Protein AF-A0A7J7KSG7-F1 (afdb_monomer)

Nearest PDB structures (foldseek):
  2fh3-assembly1_A  TM=9.598E-01  e=1.263E-19  Homo sapiens
  8viz-assembly1_G  TM=9.345E-01  e=4.081E-20  Homo sapiens
  6jeg-assembly1_B  TM=4.940E-01  e=2.289E-19  Homo sapiens
  3fg7-assembly2_B  TM=9.510E-01  e=1.691E-12  Homo sapiens
  6q9z-assembly1_A  TM=5.409E-01  e=3.433E-16  Homo sapiens

Secondary structure (DSSP, 8-state):
------SSGGG-BTTSEEEEE-SS-EEEEE-TT--HHHHHHHHHHHHT---S-TT-----EEEETT---HHHHHHTTS----B--GGGG-S--SS--EEEEEE-TTSS-EEEEETT--GGGS-TTSEEEEE-SS-EEEEE-SS--HHHHHHHHHHHHHHHHT-TT---TT--EEEEETT---HHHHGGGSS--TTTTTTTS-PPPHHHHHHHHTT---SS-EE-S----S----TTTS----HHHHTS-GGGSPTT--TT-GGGGS-HHHHHHHHSS-HHHHHTS-HHHHHHHHHHTT--

InterPro domains:
  IPR003128 Villin headpiece [PF02209] (265-300)
  IPR003128 Villin headpiece [PS51089] (235-300)
  IPR003128 Villin headpiece [SM00153] (265-300)
  IPR007122 Villin/Gelsolin [PTHR11977] (4-285)
  IPR007122 Villin/Gelsolin [SM00262] (1-79)
  IPR007122 Villin/Gelsolin [SM00262] (98-192)
  IPR007123 Gelsolin-like domain [PF00626] (4-73)
  IPR007123 Gelsolin-like domain [PF00626] (108-185)
  IPR029006 ADF-H/Gelsolin-like domain superfamily [G3DSA:3.40.20.10] (2-85)
  IPR029006 ADF-H/Gelsolin-like domain superfamily [G3DSA:3.40.20.10] (87-211)
  IPR036886 Villin headpiece domain superfamily [G3DSA:1.10.950.10] (224-300)
  IPR036886 Villin headpiece domain superfamily [SSF47050] (228-300)

Structure (mmCIF, N/CA/C/O backbone):
data_AF-A0A7J7KSG7-F1
#
_entry.id   AF-A0A7J7KSG7-F1
#
loop_
_atom_site.group_PDB
_atom_site.id
_atom_site.type_symbol
_atom_site.label_atom_id
_atom_site.label_alt_id
_atom_site.label_comp_id
_atom_site.label_asym_id
_atom_site.label_entity_id
_atom_site.label_seq_id
_atom_site.pdbx_PDB_ins_code
_atom_site.Cartn_x
_atom_site.Cartn_y
_atom_site.Cartn_z
_atom_site.occupancy
_atom_site.B_iso_or_equ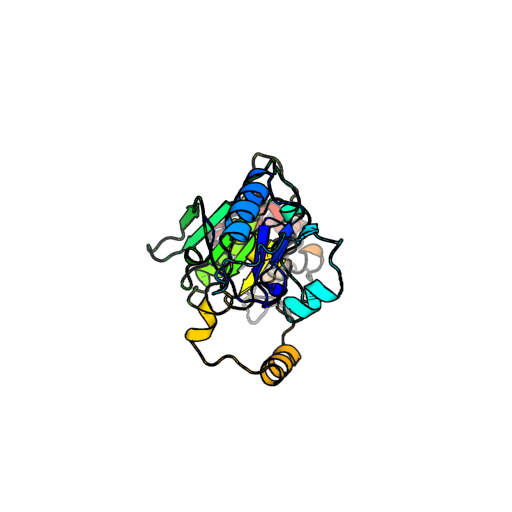iv
_atom_site.auth_seq_id
_atom_site.auth_comp_id
_atom_site.auth_asym_id
_atom_site.auth_atom_id
_atom_site.pdbx_PDB_model_num
ATOM 1 N N . MET A 1 1 ? 3.431 12.372 -16.821 1.00 55.47 1 MET A N 1
ATOM 2 C CA . MET A 1 1 ? 4.666 13.155 -16.557 1.00 55.47 1 MET A CA 1
ATOM 3 C C . MET A 1 1 ? 5.827 12.177 -16.484 1.00 55.47 1 MET A C 1
ATOM 5 O O . MET A 1 1 ? 5.593 11.058 -16.060 1.00 55.47 1 MET A O 1
ATOM 9 N N . SER A 1 2 ? 7.035 12.553 -16.906 1.00 71.56 2 SER A N 1
ATOM 10 C CA . SER A 1 2 ? 8.237 11.716 -16.757 1.00 71.56 2 SER A CA 1
ATOM 11 C C . SER A 1 2 ? 9.118 12.267 -15.639 1.00 71.56 2 SER A C 1
ATOM 13 O O . SER A 1 2 ? 9.405 13.466 -15.657 1.00 71.56 2 SER A O 1
ATOM 15 N N . SER A 1 3 ? 9.602 11.416 -14.734 1.00 82.44 3 SER A N 1
ATOM 16 C CA . SER A 1 3 ? 10.570 11.820 -13.704 1.00 82.44 3 SER A CA 1
ATOM 17 C C . SER A 1 3 ? 11.763 10.870 -13.672 1.00 82.44 3 SER A C 1
ATOM 19 O O . SER A 1 3 ? 11.661 9.699 -14.034 1.00 82.44 3 SER A O 1
ATOM 21 N N . GLN A 1 4 ? 12.919 11.394 -13.269 1.00 85.81 4 GLN A N 1
ATOM 22 C CA . GLN A 1 4 ? 14.154 10.625 -13.169 1.00 85.81 4 GLN A CA 1
ATOM 23 C C . GLN A 1 4 ? 14.203 9.860 -11.841 1.00 85.81 4 GLN A C 1
ATOM 25 O O . GLN A 1 4 ? 13.8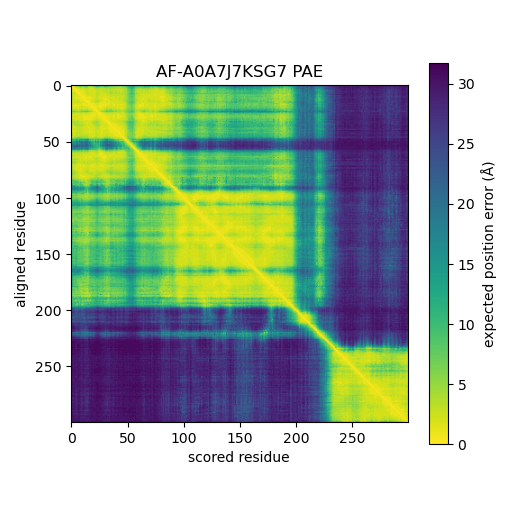84 10.417 -10.796 1.00 85.81 4 GLN A O 1
ATOM 30 N N . VAL A 1 5 ? 14.654 8.605 -11.890 1.00 87.44 5 VAL A N 1
ATOM 31 C CA . VAL A 1 5 ? 14.801 7.718 -10.725 1.00 87.44 5 VAL A CA 1
ATOM 32 C C . VAL A 1 5 ? 16.239 7.209 -10.599 1.00 87.44 5 VAL A C 1
ATOM 34 O O . VAL A 1 5 ? 16.989 7.256 -11.584 1.00 87.44 5 VAL A O 1
ATOM 37 N N . PRO A 1 6 ? 16.653 6.698 -9.422 1.00 87.94 6 PRO A N 1
ATOM 38 C CA . PRO A 1 6 ? 17.945 6.041 -9.271 1.00 87.94 6 PRO A CA 1
ATOM 39 C C . PRO A 1 6 ? 18.133 4.928 -10.309 1.00 87.94 6 PRO A C 1
ATOM 41 O O . PRO A 1 6 ? 17.250 4.090 -10.504 1.00 87.94 6 PRO A O 1
ATOM 44 N N . CYS A 1 7 ? 19.295 4.902 -10.965 1.00 89.44 7 CYS A N 1
ATOM 45 C CA . CYS A 1 7 ? 19.629 3.912 -11.991 1.00 89.44 7 CYS A CA 1
ATOM 46 C C . CYS A 1 7 ? 19.985 2.561 -11.348 1.00 89.44 7 CYS A C 1
ATOM 48 O O . CYS A 1 7 ? 21.161 2.239 -11.187 1.00 89.44 7 CYS A O 1
ATOM 50 N N . ARG A 1 8 ? 18.958 1.806 -10.945 1.00 90.56 8 ARG A N 1
ATOM 51 C CA . ARG A 1 8 ? 19.053 0.459 -10.367 1.00 90.56 8 ARG A CA 1
ATOM 52 C C . ARG A 1 8 ? 17.811 -0.360 -10.707 1.00 90.56 8 ARG A C 1
ATOM 54 O O . ARG A 1 8 ? 16.729 0.205 -10.852 1.00 90.56 8 ARG A O 1
ATOM 61 N N . ALA A 1 9 ? 17.941 -1.685 -10.780 1.00 89.44 9 ALA A N 1
ATOM 62 C CA . ALA A 1 9 ? 16.813 -2.565 -11.099 1.00 89.44 9 ALA A CA 1
ATOM 63 C C . ALA A 1 9 ? 15.658 -2.439 -10.096 1.00 89.44 9 ALA A C 1
ATOM 65 O O . ALA A 1 9 ? 14.501 -2.532 -10.484 1.00 89.44 9 ALA A O 1
ATOM 66 N N . ALA A 1 10 ? 15.954 -2.149 -8.827 1.00 87.25 10 ALA A N 1
ATOM 67 C CA . ALA A 1 10 ? 14.935 -1.997 -7.792 1.00 87.25 10 ALA A CA 1
ATOM 68 C C . ALA A 1 10 ? 14.016 -0.765 -7.960 1.00 87.25 10 ALA A C 1
ATOM 70 O O . ALA A 1 10 ? 13.048 -0.638 -7.209 1.00 87.25 10 ALA A O 1
ATOM 71 N N . SER A 1 11 ? 14.332 0.134 -8.902 1.00 88.81 11 SER A N 1
ATOM 72 C CA . SER A 1 11 ? 13.492 1.277 -9.285 1.00 88.81 11 SER A CA 1
ATOM 73 C C . SER A 1 11 ? 12.438 0.920 -10.338 1.00 88.81 11 SER A C 1
ATOM 75 O O . SER A 1 11 ? 11.576 1.747 -10.614 1.00 88.81 11 SER A O 1
ATOM 77 N N . LEU A 1 12 ? 12.522 -0.262 -10.962 1.00 91.69 12 LEU A N 1
ATOM 78 C CA . LEU A 1 12 ? 11.551 -0.695 -11.966 1.00 91.69 12 LEU A CA 1
ATOM 79 C C . LEU A 1 12 ? 10.181 -0.981 -11.327 1.00 91.69 12 LEU A C 1
ATOM 81 O O . LEU A 1 12 ? 10.073 -1.360 -10.157 1.00 91.69 12 LEU A O 1
ATOM 85 N N . ASN A 1 13 ? 9.133 -0.829 -12.127 1.00 90.56 13 ASN A N 1
ATOM 86 C CA . ASN A 1 13 ? 7.751 -1.073 -11.740 1.00 90.56 13 ASN A CA 1
ATOM 87 C C . ASN A 1 13 ? 6.989 -1.657 -12.929 1.00 90.56 13 ASN A C 1
ATOM 89 O O . ASN A 1 13 ? 6.968 -1.049 -13.994 1.00 90.56 13 ASN A O 1
ATOM 93 N N . SER A 1 14 ? 6.363 -2.819 -12.757 1.00 90.88 14 SER A N 1
ATOM 94 C CA . SER A 1 14 ? 5.603 -3.495 -13.811 1.00 90.88 14 SER A CA 1
ATOM 95 C C . SER A 1 14 ? 4.442 -2.669 -14.365 1.00 90.88 14 SER A C 1
ATOM 97 O O . SER A 1 14 ? 4.044 -2.925 -15.499 1.00 90.88 14 SER A O 1
ATOM 99 N N . ASN A 1 15 ? 3.941 -1.677 -13.625 1.00 87.12 15 ASN A N 1
ATOM 100 C CA . ASN A 1 15 ? 2.916 -0.751 -14.112 1.00 87.12 15 ASN A CA 1
ATOM 101 C C . ASN A 1 15 ? 3.448 0.295 -15.102 1.00 87.12 15 ASN A C 1
ATOM 103 O O . ASN A 1 15 ? 2.665 0.838 -15.866 1.00 87.12 15 ASN A O 1
ATOM 107 N N . ASP A 1 16 ? 4.751 0.587 -15.104 1.00 88.88 16 ASP A N 1
ATOM 108 C CA . ASP A 1 16 ? 5.298 1.779 -15.757 1.00 88.88 16 ASP A CA 1
ATOM 109 C C . ASP A 1 16 ? 6.243 1.440 -16.930 1.00 88.88 16 ASP A C 1
ATOM 111 O O . ASP A 1 16 ? 6.671 0.297 -17.148 1.00 88.88 16 ASP A O 1
ATOM 115 N N . VAL A 1 17 ? 6.616 2.473 -17.694 1.00 92.75 17 VAL A N 1
ATOM 116 C CA . VAL A 1 17 ? 7.654 2.411 -18.737 1.00 92.75 17 VAL A CA 1
ATOM 117 C C . VAL A 1 17 ? 8.880 3.206 -18.305 1.00 92.75 17 VAL A C 1
ATOM 119 O O . VAL A 1 17 ? 8.781 4.367 -17.913 1.00 92.75 17 VAL A O 1
ATOM 122 N N . PHE A 1 18 ? 10.063 2.609 -18.448 1.00 93.81 18 PHE A N 1
ATOM 123 C CA . PHE A 1 18 ? 11.333 3.221 -18.062 1.00 93.81 18 PHE A CA 1
ATOM 124 C C . PHE A 1 18 ? 12.242 3.419 -19.271 1.00 93.81 18 PHE A C 1
ATOM 126 O O . PHE A 1 18 ? 12.389 2.533 -20.113 1.00 93.81 18 PHE A O 1
ATOM 133 N N . VAL A 1 19 ? 12.912 4.572 -19.330 1.00 93.62 19 VAL A N 1
ATOM 134 C CA . VAL A 1 19 ? 13.928 4.866 -20.349 1.00 93.62 19 VAL A CA 1
ATOM 135 C C . VAL A 1 19 ? 15.303 4.903 -19.693 1.00 93.62 19 VAL A C 1
ATOM 137 O O . VAL A 1 19 ? 15.567 5.733 -18.825 1.00 93.62 19 VAL A O 1
ATOM 140 N N . LEU A 1 20 ? 16.195 4.012 -20.124 1.00 92.44 20 LEU A N 1
ATOM 141 C CA . LEU A 1 20 ? 17.573 3.938 -19.649 1.00 92.44 20 LEU A CA 1
ATOM 142 C C . LEU A 1 20 ? 18.525 4.469 -20.721 1.00 92.44 20 LEU A C 1
ATOM 144 O O . LEU A 1 20 ? 18.738 3.840 -21.762 1.00 92.44 20 LEU A O 1
ATOM 148 N N . PHE A 1 21 ? 19.151 5.607 -20.431 1.00 89.88 21 PHE A N 1
ATOM 149 C CA . PHE A 1 21 ? 20.228 6.160 -21.244 1.00 89.88 21 PHE A CA 1
ATOM 150 C C . PHE A 1 21 ? 21.575 5.619 -20.767 1.00 89.88 21 PHE A C 1
ATOM 152 O O . PHE A 1 21 ? 21.982 5.835 -19.628 1.00 89.88 21 PHE A O 1
ATOM 159 N N . THR A 1 22 ? 22.300 4.947 -21.657 1.00 85.69 22 THR A N 1
ATOM 160 C CA . THR A 1 22 ? 23.692 4.548 -21.421 1.00 85.69 22 THR A CA 1
ATOM 161 C C . THR A 1 22 ? 24.623 5.320 -22.353 1.00 85.69 22 THR A C 1
ATOM 163 O O . THR A 1 22 ? 24.182 6.029 -23.257 1.00 85.69 22 THR A O 1
ATOM 166 N N . LYS A 1 23 ? 25.939 5.150 -22.182 1.00 81.75 23 LYS A N 1
ATOM 167 C CA . LYS A 1 23 ? 26.937 5.784 -23.060 1.00 81.75 23 LYS A CA 1
ATOM 168 C C . LYS A 1 23 ? 26.799 5.372 -24.534 1.00 81.75 23 LYS A C 1
ATOM 170 O O . LYS A 1 23 ? 27.206 6.131 -25.404 1.00 81.75 23 LYS A O 1
ATOM 175 N N . SER A 1 24 ? 26.266 4.179 -24.814 1.00 78.88 24 SER A N 1
ATOM 176 C CA . SER A 1 24 ? 26.255 3.586 -26.162 1.00 78.88 24 SER A CA 1
ATOM 177 C C . SER A 1 24 ? 24.879 3.149 -26.666 1.00 78.88 24 SER A C 1
ATOM 179 O O . SER A 1 24 ? 24.679 3.080 -27.874 1.00 78.88 24 SER A O 1
ATOM 181 N N . LYS A 1 25 ? 23.928 2.862 -25.776 1.00 86.50 25 LYS A N 1
ATOM 182 C CA . LYS A 1 25 ? 22.590 2.339 -26.094 1.00 86.50 25 LYS A CA 1
ATOM 183 C C . LYS A 1 25 ? 21.506 3.095 -25.322 1.00 86.50 25 LYS A C 1
ATOM 185 O O . LYS A 1 25 ? 21.762 3.596 -24.225 1.00 86.50 25 LYS A O 1
ATOM 190 N N . VAL A 1 26 ? 20.301 3.134 -25.878 1.00 91.19 26 VAL A N 1
ATOM 191 C CA . VAL A 1 26 ? 19.091 3.588 -25.182 1.00 91.19 26 VAL A CA 1
ATOM 192 C C . VAL A 1 26 ? 18.149 2.400 -25.091 1.00 91.19 26 VAL A C 1
ATOM 194 O O . VAL A 1 26 ? 17.922 1.730 -26.097 1.00 91.19 26 VAL A O 1
ATOM 197 N N . TYR A 1 27 ? 17.638 2.121 -23.897 1.00 93.19 27 TYR A N 1
ATOM 198 C CA . TYR A 1 27 ? 16.660 1.062 -23.674 1.00 93.19 27 TYR A CA 1
ATOM 199 C C . TYR A 1 27 ? 15.329 1.668 -23.245 1.00 93.19 27 TYR A C 1
ATOM 201 O O . TYR A 1 27 ? 15.311 2.588 -22.431 1.00 93.19 27 TYR A O 1
ATOM 209 N N . ILE A 1 28 ? 14.234 1.128 -23.770 1.00 94.94 28 ILE A N 1
ATOM 210 C CA . ILE A 1 28 ? 12.875 1.384 -23.296 1.00 94.94 28 ILE A CA 1
ATOM 211 C C . ILE A 1 28 ? 12.392 0.073 -22.687 1.00 94.94 28 ILE A C 1
ATOM 213 O O . ILE A 1 28 ? 12.124 -0.878 -23.418 1.00 94.94 28 ILE A O 1
ATOM 217 N N . TRP A 1 29 ? 12.350 0.004 -21.362 1.00 95.94 29 TRP A N 1
ATOM 218 C CA . TRP A 1 29 ? 11.817 -1.144 -20.641 1.00 95.94 29 TRP A CA 1
ATOM 219 C C . TRP A 1 29 ? 10.321 -0.927 -20.407 1.00 95.94 29 TRP A C 1
ATOM 221 O O . TRP A 1 29 ? 9.928 0.082 -19.824 1.00 95.94 29 TRP A O 1
ATOM 231 N N . CYS A 1 30 ? 9.499 -1.852 -20.892 1.00 94.25 30 CYS A N 1
ATOM 232 C CA . CYS A 1 30 ? 8.046 -1.810 -20.793 1.00 94.25 30 CYS A CA 1
ATOM 233 C C . CYS A 1 30 ? 7.586 -2.850 -19.769 1.00 94.25 30 CYS A C 1
ATOM 235 O O . CYS A 1 30 ? 7.665 -4.054 -20.047 1.00 94.25 30 CYS A O 1
ATOM 237 N N . GLY A 1 31 ? 7.083 -2.385 -18.623 1.00 91.50 31 GLY A N 1
ATOM 238 C CA . GLY A 1 31 ? 6.411 -3.237 -17.649 1.00 91.50 31 GLY A CA 1
ATOM 239 C C . GLY A 1 31 ? 5.157 -3.882 -18.241 1.00 91.50 31 GLY A C 1
ATOM 240 O O . GLY A 1 31 ? 4.570 -3.363 -19.197 1.00 91.50 31 GLY A O 1
ATOM 241 N N . LYS A 1 32 ? 4.736 -5.032 -17.715 1.00 90.38 32 LYS A N 1
ATOM 242 C CA . LYS A 1 32 ? 3.553 -5.744 -18.236 1.00 90.38 32 LYS A CA 1
ATOM 243 C C . LYS A 1 32 ? 2.244 -4.963 -18.110 1.00 90.38 32 LYS A C 1
ATOM 245 O O . LYS A 1 32 ? 1.396 -5.130 -18.977 1.00 90.38 32 LYS A O 1
ATOM 250 N N . GLY A 1 33 ? 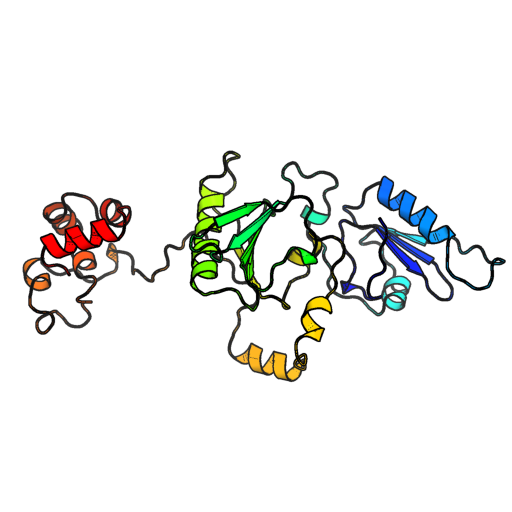2.098 -4.149 -17.067 1.00 84.62 33 GLY A N 1
ATOM 251 C CA . GLY A 1 33 ? 0.940 -3.284 -16.825 1.00 84.62 33 GLY A CA 1
ATOM 252 C C . GLY A 1 33 ? 1.023 -1.930 -17.529 1.00 84.62 33 GLY A C 1
ATOM 253 O O . GLY A 1 33 ? 0.070 -1.164 -17.464 1.00 84.62 33 GLY A O 1
ATOM 254 N N . SER A 1 34 ? 2.133 -1.639 -18.220 1.00 87.25 34 SER A N 1
ATOM 255 C CA . SER A 1 34 ? 2.296 -0.371 -18.933 1.00 87.25 34 SER A CA 1
ATOM 256 C C . SER A 1 34 ? 1.312 -0.210 -20.083 1.00 87.25 34 SER A C 1
ATOM 258 O O . SER A 1 34 ? 1.137 -1.115 -20.903 1.00 87.25 34 SER A O 1
ATOM 260 N N . THR A 1 35 ? 0.773 0.993 -20.217 1.00 85.25 35 THR A N 1
ATOM 261 C CA . THR A 1 35 ? -0.199 1.359 -21.247 1.00 85.25 35 THR A CA 1
ATOM 262 C C . THR A 1 35 ? 0.463 1.726 -22.580 1.00 85.25 35 THR A C 1
ATOM 264 O O . THR A 1 35 ? 1.652 2.053 -22.669 1.00 85.25 35 THR A O 1
ATOM 267 N N . GLY A 1 36 ? -0.318 1.704 -23.665 1.00 86.00 36 GLY A N 1
ATOM 268 C CA . GLY A 1 36 ? 0.147 2.137 -24.989 1.00 86.00 36 GLY A CA 1
ATOM 269 C C . GLY A 1 36 ? 0.636 3.591 -25.019 1.00 86.00 36 GLY A C 1
ATOM 270 O O . GLY A 1 36 ? 1.665 3.875 -25.638 1.00 86.00 36 GLY A O 1
ATOM 271 N N . ASP A 1 37 ? -0.051 4.484 -24.305 1.00 86.56 37 ASP A N 1
ATOM 272 C CA . ASP A 1 37 ? 0.284 5.909 -24.236 1.00 86.56 37 ASP A CA 1
ATOM 273 C C . ASP A 1 37 ? 1.636 6.138 -23.549 1.00 86.56 37 ASP A C 1
ATOM 275 O O . ASP A 1 37 ? 2.466 6.904 -24.042 1.00 86.56 37 ASP A O 1
ATOM 279 N N . GLU A 1 38 ? 1.920 5.421 -22.459 1.00 88.56 38 GLU A N 1
ATOM 280 C CA . GLU A 1 38 ? 3.215 5.497 -21.773 1.00 88.56 38 GLU A CA 1
ATOM 281 C C . GLU A 1 38 ? 4.361 5.013 -22.657 1.00 88.56 38 GLU A C 1
ATOM 283 O O . GLU A 1 38 ? 5.430 5.628 -22.686 1.00 88.56 38 GLU A O 1
ATOM 288 N N . ARG A 1 39 ? 4.141 3.943 -23.430 1.00 91.12 39 ARG A N 1
ATOM 289 C CA . ARG A 1 39 ? 5.148 3.421 -24.366 1.00 91.12 39 ARG A CA 1
ATOM 290 C C . ARG A 1 39 ? 5.444 4.420 -25.478 1.00 91.12 39 ARG A C 1
ATOM 292 O O . ARG A 1 39 ? 6.602 4.558 -25.876 1.00 91.12 39 ARG A O 1
ATOM 299 N N . GLU A 1 40 ? 4.432 5.123 -25.979 1.00 89.44 40 GLU A N 1
ATOM 300 C CA . GLU A 1 40 ? 4.627 6.152 -27.003 1.00 89.44 40 GLU A CA 1
ATOM 301 C C . GLU A 1 40 ? 5.346 7.380 -26.433 1.00 89.44 40 GLU A C 1
ATOM 303 O O . GLU A 1 40 ? 6.320 7.861 -27.019 1.00 89.44 40 GLU A O 1
ATOM 308 N N . MET A 1 41 ? 4.968 7.816 -25.229 1.00 89.31 41 MET A N 1
ATOM 309 C CA . MET A 1 41 ? 5.673 8.881 -24.513 1.00 89.31 41 MET A CA 1
ATOM 310 C C . MET A 1 41 ? 7.137 8.516 -24.240 1.00 89.31 41 MET A C 1
ATOM 312 O O . MET A 1 41 ? 8.026 9.351 -24.415 1.00 89.31 41 MET A O 1
ATOM 316 N N . ALA A 1 42 ? 7.427 7.264 -23.886 1.00 90.56 42 ALA A N 1
ATOM 317 C CA . ALA A 1 42 ? 8.791 6.796 -23.666 1.00 90.56 42 ALA A CA 1
ATOM 318 C C . ALA A 1 42 ? 9.646 6.825 -24.943 1.00 90.56 42 ALA A C 1
ATOM 320 O O . ALA A 1 42 ? 10.825 7.175 -24.874 1.00 90.56 42 ALA A O 1
ATOM 321 N N . LYS A 1 43 ? 9.073 6.530 -26.120 1.00 89.62 43 LYS A N 1
ATOM 322 C CA . LYS A 1 43 ? 9.781 6.697 -27.404 1.00 89.62 43 LYS A CA 1
ATOM 323 C C . LYS A 1 43 ? 10.137 8.155 -27.660 1.00 89.62 43 LYS A C 1
ATOM 325 O O . LYS A 1 43 ? 11.259 8.433 -28.081 1.00 89.62 43 LYS A O 1
ATOM 330 N N . LEU A 1 44 ? 9.216 9.079 -27.381 1.00 87.50 44 LEU A N 1
ATOM 331 C CA . LEU A 1 44 ? 9.480 10.513 -27.509 1.00 87.50 44 LEU A CA 1
ATOM 332 C C . LEU A 1 44 ? 10.605 10.948 -26.564 1.00 87.50 44 LEU A C 1
ATOM 334 O O . LEU A 1 44 ? 11.519 11.651 -26.988 1.00 87.50 44 LEU A O 1
ATOM 338 N N . VAL A 1 45 ? 10.604 10.480 -25.313 1.00 87.31 45 VAL A N 1
ATOM 339 C CA . VAL A 1 45 ? 11.693 10.749 -24.357 1.00 87.31 45 VAL A CA 1
ATOM 340 C C . VAL A 1 45 ? 13.019 10.165 -24.851 1.00 87.31 45 VAL A C 1
ATOM 342 O O . VAL A 1 45 ? 14.041 10.847 -24.814 1.00 87.31 45 VAL A O 1
ATOM 345 N N . ALA A 1 46 ? 13.015 8.937 -25.372 1.00 87.38 46 ALA A N 1
ATOM 346 C CA . ALA A 1 46 ? 14.212 8.268 -25.876 1.00 87.38 46 ALA A CA 1
ATOM 347 C C . ALA A 1 46 ? 14.860 8.995 -27.071 1.00 87.38 46 ALA A C 1
ATOM 349 O O . ALA A 1 46 ? 16.084 8.959 -27.210 1.00 87.38 46 ALA A O 1
ATOM 350 N N . GLN A 1 47 ? 14.065 9.690 -27.894 1.00 82.06 47 GLN A N 1
ATOM 351 C CA . GLN A 1 47 ? 14.566 10.536 -28.986 1.00 82.06 47 GLN A CA 1
ATOM 352 C C . GLN A 1 47 ? 15.332 11.767 -28.478 1.00 82.06 47 GLN A C 1
ATOM 354 O O . GLN A 1 47 ? 16.274 12.206 -29.130 1.00 82.06 47 GLN A O 1
ATOM 359 N N . HIS A 1 48 ? 14.991 12.291 -27.298 1.00 74.62 48 HIS A N 1
ATOM 360 C CA . HIS A 1 48 ? 15.615 13.481 -26.703 1.00 74.62 48 HIS A CA 1
ATOM 361 C C . HIS A 1 48 ? 16.832 13.137 -25.826 1.00 74.62 48 HIS A C 1
ATOM 363 O O . HIS A 1 48 ? 17.078 13.763 -24.795 1.00 74.62 48 HIS A O 1
ATOM 369 N N . SER A 1 49 ? 17.598 12.114 -26.219 1.00 67.88 49 SER A N 1
ATOM 370 C CA . SER A 1 49 ? 18.761 11.641 -25.468 1.00 67.88 49 SER A CA 1
ATOM 371 C C . SER A 1 49 ? 19.763 12.781 -25.192 1.00 67.88 49 SER A C 1
ATOM 373 O O . SER A 1 49 ? 20.232 13.402 -26.142 1.00 67.88 49 SER A O 1
ATOM 375 N N . PRO A 1 50 ? 20.216 12.990 -23.940 1.00 64.81 50 PRO A N 1
ATOM 376 C CA . PRO A 1 50 ? 21.094 14.105 -23.547 1.00 64.81 50 PRO A CA 1
ATOM 377 C C . PRO A 1 50 ? 22.558 14.005 -24.041 1.00 64.81 50 PRO A C 1
ATOM 379 O O . PRO A 1 50 ? 23.471 14.591 -23.453 1.00 64.81 50 PRO A O 1
ATOM 382 N N . SER A 1 51 ? 22.840 13.241 -25.100 1.00 58.72 51 SER A N 1
ATOM 383 C CA . SER A 1 51 ? 24.205 13.106 -25.620 1.00 58.72 51 SER A CA 1
ATOM 384 C C . SER A 1 51 ? 24.676 14.361 -26.337 1.00 58.72 51 SER A C 1
ATOM 386 O O . SER A 1 51 ? 23.992 14.878 -27.204 1.00 58.72 51 SER A O 1
ATOM 388 N N . HIS A 1 52 ? 25.915 14.754 -26.044 1.00 51.75 52 HIS A N 1
ATOM 389 C CA . HIS A 1 52 ? 26.657 15.862 -26.657 1.00 51.75 52 HIS A CA 1
ATOM 390 C C . HIS A 1 52 ? 27.031 15.658 -28.144 1.00 51.75 52 HIS A C 1
ATOM 392 O O . HIS A 1 52 ? 27.824 16.427 -28.680 1.00 51.75 52 HIS A O 1
ATOM 398 N N . ASP A 1 53 ? 26.512 14.620 -28.800 1.00 56.06 53 ASP A N 1
ATOM 399 C CA . ASP A 1 53 ? 26.832 14.279 -30.186 1.00 56.06 53 ASP A CA 1
ATOM 400 C C . ASP A 1 53 ? 25.529 13.984 -30.940 1.00 56.06 53 ASP A C 1
ATOM 402 O O . ASP A 1 53 ? 25.049 12.850 -30.972 1.00 56.06 53 ASP A O 1
ATOM 406 N N . ASP A 1 54 ? 24.940 15.042 -31.504 1.00 54.84 54 ASP A N 1
ATOM 407 C CA . ASP A 1 54 ? 23.705 15.024 -32.309 1.00 54.84 54 ASP A CA 1
ATOM 408 C C . ASP A 1 54 ? 23.819 14.155 -33.579 1.00 54.84 54 ASP A C 1
ATOM 410 O O . ASP A 1 54 ? 22.833 13.944 -34.285 1.00 54.84 54 ASP A O 1
ATOM 414 N N . SER A 1 55 ? 25.014 13.644 -33.905 1.00 54.34 55 SER A N 1
ATOM 415 C CA . SER A 1 55 ? 25.260 12.907 -35.148 1.00 54.34 55 SER A CA 1
ATOM 416 C C . SER A 1 55 ? 24.907 11.415 -35.086 1.00 54.34 55 SER A C 1
ATOM 418 O O . SER A 1 55 ? 24.742 10.787 -36.135 1.00 54.34 55 SER A O 1
ATOM 420 N N . VAL A 1 56 ? 24.739 10.838 -33.888 1.00 55.75 56 VAL A N 1
ATOM 421 C CA . VAL A 1 56 ? 24.409 9.413 -33.713 1.00 55.75 56 VAL A CA 1
ATOM 422 C C . VAL A 1 56 ? 23.016 9.270 -33.110 1.00 55.75 56 VAL A C 1
ATOM 424 O O . VAL A 1 56 ? 22.848 9.182 -31.893 1.00 55.75 56 VAL A O 1
ATOM 427 N N . LEU A 1 57 ? 22.006 9.191 -33.980 1.00 56.25 57 LEU A N 1
ATOM 428 C CA . LEU A 1 57 ? 20.676 8.713 -33.606 1.00 56.25 57 LEU A CA 1
ATOM 429 C C . LEU A 1 57 ? 20.812 7.289 -33.049 1.00 56.25 57 LEU A C 1
ATOM 431 O O . LEU A 1 57 ? 21.039 6.333 -33.792 1.00 56.25 57 LEU A O 1
ATOM 435 N N . ARG A 1 58 ? 20.719 7.141 -31.725 1.00 67.44 58 ARG A N 1
ATOM 436 C CA . ARG A 1 58 ? 20.641 5.824 -31.090 1.00 67.44 58 ARG A CA 1
ATOM 437 C C . ARG A 1 58 ? 19.215 5.319 -31.226 1.00 67.44 58 ARG A C 1
ATOM 439 O O . ARG A 1 58 ? 18.314 5.885 -30.617 1.00 67.44 58 ARG A O 1
ATOM 446 N N . ASP A 1 59 ? 19.035 4.258 -32.005 1.00 78.81 59 ASP A N 1
ATOM 447 C CA . ASP A 1 59 ? 17.752 3.566 -32.104 1.00 78.81 59 ASP A CA 1
ATOM 448 C C . ASP A 1 59 ? 17.380 2.968 -30.731 1.00 78.81 59 ASP A C 1
ATOM 450 O O . ASP A 1 59 ? 18.150 2.151 -30.199 1.00 78.81 59 ASP A O 1
ATOM 454 N N . PRO A 1 60 ? 16.272 3.402 -30.099 1.00 86.94 60 PRO A N 1
ATOM 455 C CA . PRO A 1 60 ? 15.880 2.910 -28.787 1.00 86.94 60 PRO A CA 1
ATOM 456 C C . PRO A 1 60 ? 15.493 1.433 -28.849 1.00 86.94 60 PRO A C 1
ATOM 458 O O . PRO A 1 60 ? 14.592 1.032 -29.583 1.00 86.94 60 PRO A O 1
ATOM 461 N N . GLN A 1 61 ? 16.139 0.608 -28.029 1.00 90.88 61 GLN A N 1
ATOM 462 C CA . GLN A 1 61 ? 15.815 -0.810 -27.938 1.00 90.88 61 GLN A CA 1
ATOM 463 C C . GLN A 1 61 ? 14.643 -1.018 -26.987 1.00 90.88 61 GLN A C 1
ATOM 465 O O . GLN A 1 61 ? 14.777 -0.828 -25.778 1.00 90.88 61 GLN A O 1
ATOM 470 N N . MET A 1 62 ? 13.506 -1.439 -27.534 1.00 92.75 62 MET A N 1
ATOM 471 C CA . MET A 1 62 ? 12.350 -1.831 -26.737 1.00 92.75 62 MET A CA 1
ATOM 472 C C . MET A 1 62 ? 12.575 -3.207 -26.105 1.00 92.75 62 MET A C 1
ATOM 474 O O . MET A 1 62 ? 12.957 -4.163 -26.783 1.00 92.75 62 MET A O 1
ATOM 478 N N . ILE A 1 63 ? 12.338 -3.296 -24.801 1.00 94.75 63 ILE A N 1
ATOM 479 C CA . ILE A 1 63 ? 12.475 -4.501 -23.992 1.00 94.75 63 ILE A CA 1
ATOM 480 C C . ILE A 1 63 ? 11.177 -4.672 -23.215 1.00 94.75 63 ILE A C 1
ATOM 482 O O . ILE A 1 63 ? 10.777 -3.781 -22.477 1.00 94.75 63 ILE A O 1
ATOM 486 N N . PHE A 1 64 ? 10.528 -5.819 -23.370 1.00 93.44 64 PHE A N 1
ATOM 487 C CA . PHE A 1 64 ? 9.351 -6.163 -22.580 1.00 93.44 64 PHE A CA 1
ATOM 488 C C . PHE A 1 64 ? 9.770 -6.900 -21.314 1.00 93.44 64 PHE A C 1
ATOM 490 O O . PHE A 1 64 ? 10.697 -7.715 -21.354 1.00 93.44 64 PHE A O 1
ATOM 497 N N . GLU A 1 65 ? 9.077 -6.633 -20.211 1.00 93.81 65 GLU A N 1
ATOM 498 C CA . GLU A 1 65 ? 9.296 -7.322 -18.945 1.00 93.81 65 GLU A CA 1
ATOM 499 C C . GLU A 1 65 ? 9.257 -8.855 -19.116 1.00 93.81 65 GLU A C 1
ATOM 501 O O . GLU A 1 65 ? 8.319 -9.427 -19.683 1.00 93.81 65 GLU A O 1
ATOM 506 N N . GLY A 1 66 ? 10.292 -9.532 -18.616 1.00 91.38 66 GLY A N 1
ATOM 507 C CA . GLY A 1 66 ? 10.515 -10.972 -18.771 1.00 91.38 66 GLY A CA 1
ATOM 508 C C . GLY A 1 66 ? 11.291 -11.371 -20.035 1.00 91.38 66 GLY A C 1
ATOM 509 O O . GLY A 1 66 ? 11.600 -12.551 -20.207 1.00 91.38 66 GLY A O 1
ATOM 510 N N . GLN A 1 67 ? 11.611 -10.423 -20.922 1.00 93.69 67 GLN A N 1
ATOM 511 C CA . GLN A 1 67 ? 12.442 -10.624 -22.121 1.00 93.69 67 GLN A CA 1
ATOM 512 C C . GLN A 1 67 ? 13.778 -9.862 -22.049 1.00 93.69 67 GLN A C 1
ATOM 514 O O . GLN A 1 67 ? 14.440 -9.633 -23.068 1.00 93.69 67 GLN A O 1
ATOM 519 N N . GLU A 1 68 ? 14.194 -9.451 -20.854 1.00 94.56 68 GLU A N 1
ATOM 520 C CA . GLU A 1 68 ? 15.429 -8.710 -20.636 1.00 94.56 68 GLU A CA 1
ATOM 521 C C . GLU A 1 68 ? 16.665 -9.580 -20.890 1.00 94.56 68 GLU A C 1
ATOM 523 O O . GLU A 1 68 ? 16.785 -10.717 -20.429 1.00 94.56 68 GLU A O 1
ATOM 528 N N . LYS A 1 69 ? 17.643 -9.012 -21.596 1.00 92.19 69 LYS A N 1
ATOM 529 C CA . LYS A 1 69 ? 18.941 -9.654 -21.843 1.00 92.19 69 LYS A CA 1
ATOM 530 C C . LYS A 1 69 ? 19.950 -9.275 -20.758 1.00 92.19 69 LYS A C 1
ATOM 532 O O . LYS A 1 69 ? 19.836 -8.223 -20.134 1.00 92.19 69 LYS A O 1
ATOM 537 N N . ALA A 1 70 ? 21.000 -10.083 -20.602 1.00 92.12 70 ALA A N 1
ATOM 538 C CA . ALA A 1 70 ? 22.082 -9.839 -19.638 1.00 92.12 70 ALA A CA 1
ATOM 539 C C . ALA A 1 70 ? 22.727 -8.443 -19.775 1.00 92.12 70 ALA A C 1
ATOM 541 O O . ALA A 1 70 ? 23.081 -7.820 -18.775 1.00 92.12 70 ALA A O 1
ATOM 542 N N . ASP A 1 71 ? 22.828 -7.928 -21.004 1.00 92.94 71 ASP A N 1
ATOM 543 C CA . ASP A 1 71 ? 23.320 -6.577 -21.293 1.00 92.94 71 ASP A CA 1
ATOM 544 C C . ASP A 1 71 ? 22.497 -5.480 -20.601 1.00 92.94 71 ASP A C 1
ATOM 546 O O . ASP A 1 71 ? 23.071 -4.503 -20.124 1.00 92.94 71 ASP A O 1
ATOM 550 N N . PHE A 1 72 ? 21.168 -5.627 -20.543 1.00 94.06 72 PHE A N 1
ATOM 551 C CA . PHE A 1 72 ? 20.283 -4.658 -19.890 1.00 94.06 72 PHE A CA 1
ATOM 552 C C . PHE A 1 72 ? 20.494 -4.671 -18.377 1.00 94.06 72 PHE A C 1
ATOM 554 O O . PHE A 1 72 ? 20.752 -3.624 -17.787 1.00 94.06 72 PHE A O 1
ATOM 561 N N . TRP A 1 73 ? 20.482 -5.860 -17.765 1.00 94.38 73 TRP A N 1
ATOM 562 C CA . TRP A 1 73 ? 20.723 -5.997 -16.327 1.00 94.38 73 TRP A CA 1
ATOM 563 C C . TRP A 1 73 ? 22.098 -5.470 -15.931 1.00 94.38 73 TRP A C 1
ATOM 565 O O . TRP A 1 73 ? 22.236 -4.794 -14.921 1.00 94.38 73 TRP A O 1
ATOM 575 N N . THR A 1 74 ? 23.114 -5.699 -16.760 1.00 93.19 74 THR A N 1
ATOM 576 C CA . THR A 1 74 ? 24.450 -5.141 -16.530 1.00 93.19 74 THR A CA 1
ATOM 577 C C . THR A 1 74 ? 24.441 -3.613 -16.636 1.00 93.19 74 THR A C 1
ATOM 579 O O . THR A 1 74 ? 25.059 -2.935 -15.818 1.00 93.19 74 THR A O 1
ATOM 582 N N . ALA A 1 75 ? 23.725 -3.057 -17.617 1.00 91.56 75 ALA A N 1
ATOM 583 C CA . ALA A 1 75 ? 23.635 -1.616 -17.838 1.00 91.56 75 ALA A CA 1
ATOM 584 C C . ALA A 1 75 ? 22.909 -0.865 -16.711 1.00 91.56 75 ALA A C 1
ATOM 586 O O . ALA A 1 75 ? 23.295 0.262 -16.406 1.00 91.56 75 ALA A O 1
ATOM 587 N N . ILE A 1 76 ? 21.891 -1.473 -16.095 1.00 92.00 76 ILE A N 1
ATOM 588 C CA . ILE A 1 76 ? 21.123 -0.871 -14.993 1.00 92.00 76 ILE A CA 1
ATOM 589 C C . ILE A 1 76 ? 21.761 -1.108 -13.611 1.00 92.00 76 ILE A C 1
ATOM 591 O O . ILE A 1 76 ? 21.246 -0.622 -12.614 1.00 92.00 76 ILE A O 1
ATOM 595 N N . GLY A 1 77 ? 22.891 -1.821 -13.531 1.00 90.75 77 GLY A N 1
ATOM 596 C CA . GLY A 1 77 ? 23.627 -2.033 -12.275 1.00 90.75 77 GLY A CA 1
ATOM 597 C C . GLY A 1 77 ? 23.373 -3.374 -11.576 1.00 90.75 77 GLY A C 1
ATOM 598 O O . GLY A 1 77 ? 23.760 -3.541 -10.424 1.00 90.75 77 GLY A O 1
ATOM 599 N N . GLY A 1 78 ? 22.776 -4.341 -12.269 1.00 91.69 78 GLY A N 1
ATOM 600 C CA . GLY A 1 78 ? 22.504 -5.693 -11.785 1.00 91.69 78 GLY A CA 1
ATOM 601 C C . GLY A 1 78 ? 21.013 -6.017 -11.755 1.00 91.69 78 GLY A C 1
ATOM 602 O O . GLY A 1 78 ? 20.169 -5.160 -12.001 1.00 91.69 78 GLY A O 1
ATOM 603 N N . GLN A 1 79 ? 20.692 -7.278 -11.465 1.00 90.12 79 GLN A N 1
ATOM 604 C CA . GLN A 1 79 ? 19.315 -7.718 -11.253 1.00 90.12 79 GLN A CA 1
ATOM 605 C C . GLN A 1 79 ? 18.965 -7.605 -9.766 1.00 90.12 79 GLN A C 1
ATOM 607 O O . GLN A 1 79 ? 19.715 -8.066 -8.908 1.00 90.12 79 GLN A O 1
ATOM 612 N N . GLU A 1 80 ? 17.811 -7.018 -9.470 1.00 88.12 80 GLU A N 1
ATOM 613 C CA . GLU A 1 80 ? 17.273 -6.870 -8.118 1.00 88.12 80 GLU A CA 1
ATOM 614 C C . GLU A 1 80 ? 15.765 -7.139 -8.129 1.00 88.12 80 GLU A C 1
ATOM 616 O O . GLU A 1 80 ? 15.141 -7.168 -9.190 1.00 88.12 80 GLU A O 1
ATOM 621 N N . ALA A 1 81 ? 15.172 -7.315 -6.947 1.00 85.44 81 ALA A N 1
ATOM 622 C CA . ALA A 1 81 ? 13.721 -7.350 -6.813 1.00 85.44 81 ALA A CA 1
ATOM 623 C C . ALA A 1 81 ? 13.124 -5.950 -7.032 1.00 85.44 81 ALA A C 1
ATOM 625 O O . ALA A 1 81 ? 13.620 -4.957 -6.491 1.00 85.44 81 ALA A O 1
ATOM 626 N N . TYR A 1 82 ? 12.035 -5.899 -7.791 1.00 87.56 82 TYR A N 1
ATOM 627 C CA . TYR A 1 82 ? 11.316 -4.682 -8.152 1.00 87.56 82 TYR A CA 1
ATOM 628 C C . TYR A 1 82 ? 9.802 -4.917 -8.099 1.00 87.56 82 TYR A C 1
ATOM 630 O O . TYR A 1 82 ? 9.349 -6.058 -7.944 1.00 87.56 82 TYR A O 1
ATOM 638 N N . ALA A 1 83 ? 9.018 -3.841 -8.161 1.00 87.56 83 ALA A N 1
ATOM 639 C CA . ALA A 1 83 ? 7.574 -3.904 -7.978 1.00 87.56 83 ALA A CA 1
ATOM 640 C C . ALA A 1 83 ? 6.910 -4.617 -9.166 1.00 87.56 83 ALA A C 1
ATOM 642 O O . ALA A 1 83 ? 6.785 -4.037 -10.237 1.00 87.56 83 ALA A O 1
ATOM 643 N N . SER A 1 84 ? 6.542 -5.889 -8.991 1.00 85.69 84 SER A N 1
ATOM 644 C CA . SER A 1 84 ? 6.118 -6.767 -10.096 1.00 85.69 84 SER A CA 1
ATOM 645 C C . SER A 1 84 ? 4.943 -7.685 -9.767 1.00 85.69 84 SER A C 1
ATOM 647 O O . SER A 1 84 ? 4.757 -8.731 -10.389 1.00 85.69 84 SER A O 1
ATOM 649 N N . GLU A 1 85 ? 4.122 -7.308 -8.790 1.00 80.62 85 GLU A N 1
ATOM 650 C CA . GLU A 1 85 ? 2.915 -8.060 -8.438 1.00 80.62 85 GLU A CA 1
ATOM 651 C C . GLU A 1 85 ? 1.948 -8.189 -9.615 1.00 80.62 85 GLU A C 1
ATOM 653 O O . GLU A 1 85 ? 1.830 -7.281 -10.432 1.00 80.62 85 GLU A O 1
ATOM 658 N N . LYS A 1 86 ? 1.194 -9.295 -9.674 1.00 79.31 86 LYS A N 1
ATOM 659 C CA . LYS A 1 86 ? 0.251 -9.572 -10.777 1.00 79.31 86 LYS A CA 1
ATOM 660 C C . LYS A 1 86 ? -0.740 -8.440 -11.017 1.00 79.31 86 LYS A C 1
ATOM 662 O O . LYS A 1 86 ? -1.118 -8.194 -12.155 1.00 79.31 86 LYS A O 1
ATOM 667 N N . ARG A 1 87 ? -1.168 -7.763 -9.954 1.00 76.75 87 ARG A N 1
ATOM 668 C CA . ARG A 1 87 ? -2.123 -6.663 -10.053 1.00 76.75 87 ARG A CA 1
ATOM 669 C C . ARG A 1 87 ? -1.519 -5.409 -10.684 1.00 76.75 87 ARG A C 1
ATOM 671 O O . ARG A 1 87 ? -2.222 -4.726 -11.412 1.00 76.75 87 ARG A O 1
ATOM 678 N N . LEU A 1 88 ? -0.211 -5.190 -10.510 1.00 74.94 88 LEU A N 1
ATOM 679 C CA . LEU A 1 88 ? 0.572 -4.182 -11.241 1.00 74.94 88 LEU A CA 1
ATOM 680 C C . LEU A 1 88 ? 0.834 -4.584 -12.711 1.00 74.94 88 LEU A C 1
ATOM 682 O O . LEU A 1 88 ? 1.640 -3.973 -13.403 1.00 74.94 88 LEU A O 1
ATOM 686 N N . GLN A 1 89 ? 0.267 -5.696 -13.181 1.00 77.25 89 GLN A N 1
ATOM 687 C CA . GLN A 1 89 ? 0.401 -6.152 -14.567 1.00 77.25 89 GLN A CA 1
ATOM 688 C C . GLN A 1 89 ? -0.932 -6.059 -15.321 1.00 77.25 89 GLN A C 1
ATOM 690 O O . GLN A 1 89 ? -0.989 -6.429 -16.491 1.00 77.25 89 GLN A O 1
ATOM 695 N N . LEU A 1 90 ? -2.007 -5.614 -14.658 1.00 73.25 90 LEU A N 1
ATOM 696 C CA . LEU A 1 90 ? -3.336 -5.473 -15.247 1.00 73.25 90 LEU A CA 1
ATOM 697 C C . LEU A 1 90 ? -3.507 -4.039 -15.765 1.00 73.25 90 LEU A C 1
ATOM 699 O O . LEU A 1 90 ? -3.499 -3.108 -14.968 1.00 73.25 90 LEU A O 1
ATOM 703 N N . GLU A 1 91 ? -3.692 -3.877 -17.080 1.00 58.62 91 GLU A N 1
ATOM 704 C CA . GLU A 1 91 ? -3.928 -2.563 -17.713 1.00 58.62 91 GLU A CA 1
ATOM 705 C C . GLU A 1 91 ? -5.221 -1.890 -17.204 1.00 58.62 91 GLU A C 1
ATOM 707 O O . GLU A 1 91 ? -5.289 -0.666 -17.131 1.00 58.62 91 GLU A O 1
ATOM 712 N N . GLU A 1 92 ? -6.231 -2.672 -16.807 1.00 60.53 92 GLU A N 1
ATOM 713 C CA . GLU A 1 92 ? -7.478 -2.178 -16.215 1.00 60.53 92 GLU A CA 1
ATOM 714 C C . GLU A 1 92 ? -7.864 -3.041 -15.006 1.00 60.53 92 GLU A C 1
ATOM 716 O O . GLU A 1 92 ? -8.102 -4.246 -15.125 1.00 60.53 92 GLU A O 1
ATOM 721 N N . SER A 1 93 ? -7.936 -2.427 -13.822 1.00 64.62 93 SER A N 1
ATOM 722 C CA . SER A 1 93 ? -8.500 -3.059 -12.629 1.00 64.62 93 SER A CA 1
ATOM 723 C C . SER A 1 93 ? -9.932 -2.578 -12.415 1.00 64.62 93 SER A C 1
ATOM 725 O O . SER A 1 93 ? -10.154 -1.375 -12.292 1.00 64.62 93 SER A O 1
ATOM 727 N N . GLU A 1 94 ? -10.885 -3.500 -12.260 1.00 70.81 94 GLU A N 1
ATOM 728 C CA . GLU A 1 94 ? -12.265 -3.166 -11.851 1.00 70.81 94 GLU A CA 1
ATOM 729 C C . GLU A 1 94 ? -12.318 -2.444 -10.492 1.00 70.81 94 GLU A C 1
ATOM 731 O O . GLU A 1 94 ? -13.259 -1.708 -10.208 1.00 70.81 94 GLU A O 1
ATOM 736 N N . HIS A 1 95 ? -11.278 -2.627 -9.672 1.00 81.81 95 HIS A N 1
ATOM 737 C CA . HIS A 1 95 ? -11.165 -2.086 -8.325 1.00 81.81 95 HIS A CA 1
ATOM 738 C C . HIS A 1 95 ? -9.891 -1.230 -8.225 1.00 81.81 95 HIS A C 1
ATOM 740 O O . HIS A 1 95 ? -8.796 -1.788 -8.089 1.00 81.81 95 HIS A O 1
ATOM 746 N N . PRO A 1 96 ? -9.999 0.109 -8.337 1.00 84.50 96 PRO A N 1
ATOM 747 C CA . PRO A 1 96 ? -8.842 0.992 -8.261 1.00 84.50 96 PRO A CA 1
ATOM 748 C C . PRO A 1 96 ? -8.232 0.982 -6.857 1.00 84.50 96 PRO A C 1
ATOM 750 O O . PRO A 1 96 ? -8.927 0.792 -5.860 1.00 84.50 96 PRO A O 1
ATOM 753 N N . THR A 1 97 ? -6.925 1.230 -6.772 1.00 90.44 97 THR A N 1
ATOM 754 C CA . THR A 1 97 ? -6.238 1.379 -5.483 1.00 90.44 97 THR A CA 1
ATOM 755 C C . THR A 1 97 ? -6.675 2.644 -4.763 1.00 90.44 97 THR A C 1
ATOM 757 O O . THR A 1 97 ? -6.749 3.707 -5.383 1.00 90.44 97 THR A O 1
ATOM 760 N N . ARG A 1 98 ? -6.889 2.551 -3.450 1.00 92.81 98 ARG A N 1
ATOM 761 C CA . ARG A 1 98 ? -7.347 3.672 -2.616 1.00 92.81 98 ARG A CA 1
ATOM 762 C C . ARG A 1 98 ? -6.433 3.839 -1.414 1.00 92.81 98 ARG A C 1
ATOM 764 O O . ARG A 1 98 ? -6.075 2.850 -0.780 1.00 92.81 98 ARG A O 1
ATOM 771 N N . LEU A 1 99 ? -6.059 5.075 -1.105 1.00 95.50 99 LEU A N 1
ATOM 772 C CA . LEU A 1 99 ? -5.253 5.407 0.066 1.00 95.50 99 LEU A CA 1
ATOM 773 C C . LEU A 1 99 ? -6.115 6.162 1.074 1.00 95.50 99 LEU A C 1
ATOM 775 O O . LEU A 1 99 ? -6.854 7.066 0.696 1.00 95.50 99 LEU A O 1
ATOM 779 N N . PHE A 1 100 ? -5.984 5.826 2.351 1.00 96.56 100 PHE A N 1
ATOM 780 C CA . PHE A 1 100 ? -6.646 6.517 3.449 1.00 96.56 100 PHE A CA 1
ATOM 781 C C . PHE A 1 100 ? -5.637 6.909 4.525 1.00 96.56 100 PHE A C 1
ATOM 783 O O . PHE A 1 100 ? -4.728 6.141 4.837 1.00 96.56 100 PHE A O 1
ATOM 790 N N . GLN A 1 101 ? -5.828 8.074 5.131 1.00 95.12 101 GLN A N 1
ATOM 791 C CA . GLN A 1 101 ? -5.105 8.519 6.318 1.00 95.12 101 GLN A CA 1
ATOM 792 C C . GLN A 1 101 ? -5.931 8.215 7.565 1.00 95.12 101 GLN A C 1
ATOM 794 O O . GLN A 1 101 ? -7.106 8.563 7.627 1.00 95.12 101 GLN A O 1
ATOM 799 N N . CYS A 1 102 ? -5.311 7.593 8.562 1.00 92.38 102 CYS A N 1
ATOM 800 C CA . CYS A 1 102 ? -5.871 7.339 9.884 1.00 92.38 102 CYS A CA 1
ATOM 801 C C . CYS A 1 102 ? -5.137 8.208 10.911 1.00 92.38 102 CYS A C 1
ATOM 803 O O . CYS A 1 102 ? -3.992 7.909 11.257 1.00 92.38 102 CYS A O 1
ATOM 805 N N . SER A 1 103 ? -5.798 9.253 11.414 1.00 87.69 103 SER A N 1
ATOM 806 C CA . SER A 1 103 ? -5.194 10.223 12.337 1.00 87.69 103 SER A CA 1
ATOM 807 C C . SER A 1 103 ? -6.109 10.530 13.517 1.00 87.69 103 SER A C 1
ATOM 809 O O . SER A 1 103 ? -7.334 10.522 13.383 1.00 87.69 103 SER A O 1
ATOM 811 N N . ASN A 1 104 ? -5.530 10.840 14.680 1.00 87.38 104 ASN A N 1
ATOM 812 C CA . ASN A 1 104 ? -6.263 11.399 15.818 1.00 87.38 104 ASN A CA 1
ATOM 813 C C . ASN A 1 104 ? -5.843 12.828 16.201 1.00 87.38 104 ASN A C 1
ATOM 815 O O . ASN A 1 104 ? -6.262 13.323 17.251 1.00 87.38 104 ASN A O 1
ATOM 819 N N . ALA A 1 105 ? -5.079 13.520 15.348 1.00 75.88 105 ALA A N 1
ATOM 820 C CA . ALA A 1 105 ? -4.549 14.859 15.624 1.00 75.88 105 ALA A CA 1
ATOM 821 C C . ALA A 1 105 ? -5.634 15.917 15.926 1.00 75.88 105 ALA A C 1
ATOM 823 O O . ALA A 1 105 ? -5.389 16.882 16.651 1.00 75.88 105 ALA A O 1
ATOM 824 N N . SER A 1 106 ? -6.857 15.723 15.423 1.00 74.19 106 SER A N 1
ATOM 825 C CA . SER A 1 106 ? -8.018 16.587 15.698 1.00 74.19 106 SER A CA 1
ATOM 826 C C . SER A 1 106 ? -8.642 16.384 17.092 1.00 74.19 106 SER A C 1
ATOM 828 O O . SER A 1 106 ? -9.589 17.082 17.459 1.00 74.19 106 SER A O 1
ATOM 830 N N . GLY A 1 107 ? -8.138 15.421 17.872 1.00 75.81 107 GLY A N 1
ATOM 831 C CA . GLY A 1 107 ? -8.696 14.973 19.150 1.00 75.81 107 GLY A CA 1
ATOM 832 C C . GLY A 1 107 ? -9.671 13.798 19.022 1.00 75.81 107 GLY A C 1
ATOM 833 O O . GLY A 1 107 ? -9.923 13.113 20.012 1.00 75.81 107 GLY A O 1
ATOM 834 N N . ASN A 1 108 ? -10.171 13.522 17.814 1.00 83.44 108 ASN A N 1
ATOM 835 C CA . ASN A 1 108 ? -10.948 12.329 17.484 1.00 83.44 108 ASN A CA 1
ATOM 836 C C . ASN A 1 108 ? -10.226 11.534 16.398 1.00 83.44 108 ASN A C 1
ATOM 838 O O . ASN A 1 108 ? -9.565 12.116 15.544 1.00 83.44 108 ASN A O 1
ATOM 842 N N . PHE A 1 109 ? -10.382 10.211 16.417 1.00 86.69 109 PHE A N 1
ATOM 843 C CA . PHE A 1 109 ? -9.856 9.353 15.361 1.00 86.69 109 PHE A CA 1
ATOM 844 C C . PHE A 1 109 ? -10.719 9.491 14.100 1.00 86.69 109 PHE A C 1
ATOM 846 O O . PHE A 1 109 ? -11.925 9.244 14.153 1.00 86.69 109 PHE A O 1
ATOM 853 N N . VAL A 1 110 ? -10.102 9.903 12.994 1.00 87.94 110 VAL A N 1
ATOM 854 C CA . VAL A 1 110 ? -10.746 10.141 11.698 1.00 87.94 110 VAL A CA 1
ATOM 855 C C . VAL A 1 110 ? -9.996 9.364 10.619 1.00 87.94 110 VAL A C 1
ATOM 857 O O . VAL A 1 110 ? -8.776 9.203 10.689 1.00 87.94 110 VAL A O 1
ATOM 860 N N . VAL A 1 111 ? -10.753 8.876 9.636 1.00 93.81 111 VAL A N 1
ATOM 861 C CA . VAL A 1 111 ? -10.238 8.192 8.451 1.00 93.81 111 VAL A CA 1
ATOM 862 C C . VAL A 1 111 ? -10.663 8.983 7.220 1.00 93.81 111 VAL A C 1
ATOM 864 O O . VAL A 1 111 ? -11.861 9.160 7.000 1.00 93.81 111 VAL A O 1
ATOM 867 N N . GLU A 1 112 ? -9.704 9.463 6.433 1.00 90.00 112 GLU A N 1
ATOM 868 C CA . GLU A 1 112 ? -9.959 10.289 5.244 1.00 90.00 112 GLU A CA 1
ATOM 869 C C . GLU A 1 112 ? -9.305 9.678 4.004 1.00 90.00 112 GLU A C 1
ATOM 871 O O . GLU A 1 112 ? -8.168 9.217 4.062 1.00 90.00 112 GLU A O 1
ATOM 876 N N . GLU A 1 113 ? -10.020 9.656 2.877 1.00 93.88 113 GLU A N 1
ATOM 877 C CA . GLU A 1 113 ? -9.491 9.160 1.602 1.00 93.88 113 GLU A CA 1
ATOM 878 C C . GLU A 1 113 ? -8.614 10.217 0.919 1.00 93.88 113 GLU A C 1
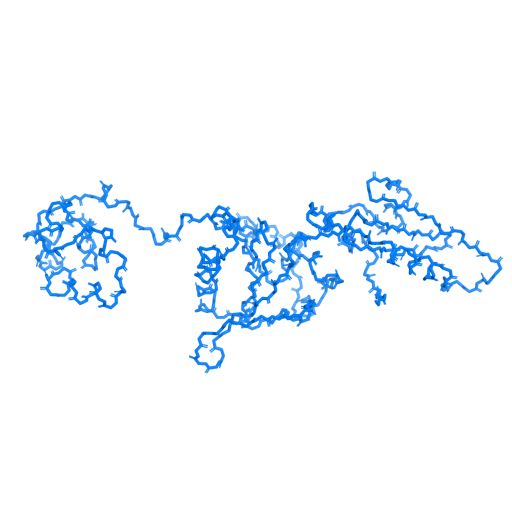ATOM 880 O O . GLU A 1 113 ? -9.010 11.377 0.790 1.00 93.88 113 GLU A O 1
ATOM 885 N N . ILE A 1 114 ? -7.450 9.790 0.427 1.00 89.81 114 ILE A N 1
ATOM 886 C CA . ILE A 1 114 ? -6.514 10.604 -0.347 1.00 89.81 114 ILE A CA 1
ATOM 887 C C . ILE A 1 114 ? -6.591 10.176 -1.822 1.00 89.81 114 ILE A C 1
ATOM 889 O O . ILE A 1 114 ? -6.045 9.133 -2.197 1.00 89.81 114 ILE A O 1
ATOM 893 N N . PRO A 1 115 ? -7.257 10.960 -2.689 1.00 85.81 115 PRO A N 1
ATOM 894 C CA . PRO A 1 115 ? -7.311 10.672 -4.117 1.00 85.81 115 PRO A CA 1
ATOM 895 C C . PRO A 1 115 ? -5.990 11.035 -4.812 1.00 85.81 115 PRO A C 1
ATOM 897 O O . PRO A 1 115 ? -5.344 12.012 -4.446 1.00 85.81 115 PRO A O 1
ATOM 900 N N . ASN A 1 116 ? -5.638 10.315 -5.885 1.00 82.94 116 ASN A N 1
ATOM 901 C CA . ASN A 1 116 ? -4.448 10.580 -6.717 1.00 82.94 116 ASN A CA 1
ATOM 902 C C . ASN A 1 116 ? -3.137 10.673 -5.912 1.00 82.94 116 ASN A C 1
ATOM 904 O O . ASN A 1 116 ? -2.327 11.580 -6.118 1.00 82.94 116 ASN A O 1
ATOM 908 N N . PHE A 1 117 ? -2.964 9.744 -4.977 1.00 87.12 117 PHE A N 1
ATOM 909 C CA . PHE A 1 117 ? -1.858 9.741 -4.032 1.00 87.12 117 PHE A CA 1
ATOM 910 C C . PHE A 1 117 ? -0.496 9.448 -4.683 1.00 87.12 117 PHE A C 1
ATOM 912 O O . PHE A 1 117 ? -0.386 8.785 -5.714 1.00 87.12 117 PHE A O 1
ATOM 919 N N . ASN A 1 118 ? 0.561 9.915 -4.026 1.00 84.00 118 ASN A N 1
ATOM 920 C CA . ASN A 1 118 ? 1.964 9.627 -4.304 1.00 84.00 118 ASN A CA 1
ATOM 921 C C . ASN A 1 118 ? 2.723 9.403 -2.981 1.00 84.00 118 ASN A C 1
ATOM 923 O O . ASN A 1 118 ? 2.144 9.453 -1.897 1.00 84.00 118 ASN A O 1
ATOM 927 N N . GLN A 1 119 ? 4.027 9.126 -3.045 1.00 85.62 119 GLN A N 1
ATOM 928 C CA . GLN A 1 119 ? 4.819 8.826 -1.847 1.00 85.62 119 GLN A CA 1
ATOM 929 C C . GLN A 1 119 ? 4.795 9.948 -0.787 1.00 85.62 119 GLN A C 1
ATOM 931 O O . GLN A 1 119 ? 4.863 9.653 0.404 1.00 85.62 119 GLN A O 1
ATOM 936 N N . LEU A 1 120 ? 4.689 11.223 -1.181 1.00 82.06 120 LEU A N 1
ATOM 937 C CA . LEU A 1 120 ? 4.682 12.357 -0.246 1.00 82.06 120 LEU A CA 1
ATOM 938 C C . LEU A 1 120 ? 3.407 12.429 0.602 1.00 82.06 120 LEU A C 1
ATOM 940 O O . LEU A 1 120 ? 3.420 13.074 1.647 1.00 82.06 120 LEU A O 1
ATOM 944 N N . ASP A 1 121 ? 2.338 11.751 0.181 1.00 85.19 121 ASP A N 1
ATOM 945 C CA . ASP A 1 121 ? 1.084 11.678 0.931 1.00 85.19 121 ASP A CA 1
ATOM 946 C C . ASP A 1 121 ? 1.159 10.678 2.100 1.00 85.19 121 ASP A C 1
ATOM 948 O O . ASP A 1 121 ? 0.245 10.599 2.920 1.00 85.19 121 ASP A O 1
ATOM 952 N N . LEU A 1 122 ? 2.259 9.923 2.223 1.00 89.62 122 LEU A N 1
ATOM 953 C CA . LEU A 1 122 ? 2.528 9.073 3.383 1.00 89.62 122 LEU A CA 1
ATOM 954 C C . LEU A 1 122 ? 2.997 9.921 4.576 1.00 89.62 122 LEU A C 1
ATOM 956 O O . LEU A 1 122 ? 4.191 10.195 4.755 1.00 89.62 122 LEU A O 1
ATOM 960 N N . CYS A 1 123 ? 2.037 10.334 5.407 1.00 87.00 123 CYS A N 1
ATOM 961 C CA . CYS A 1 123 ? 2.283 11.166 6.581 1.00 87.00 123 CYS A CA 1
ATOM 962 C C . CYS A 1 123 ? 3.058 10.401 7.662 1.00 87.00 123 CYS A C 1
ATOM 964 O O . CYS A 1 123 ? 2.543 9.473 8.278 1.00 87.00 123 CYS A O 1
ATOM 966 N N . SER A 1 124 ? 4.294 10.825 7.942 1.00 86.00 124 SER A N 1
ATOM 967 C CA . SER A 1 124 ? 5.167 10.155 8.921 1.00 86.00 124 SER A CA 1
ATOM 968 C C . SER A 1 124 ? 4.636 10.191 10.357 1.00 86.00 124 SER A C 1
ATOM 970 O O . SER A 1 124 ? 5.063 9.364 11.159 1.00 86.00 124 SER A O 1
ATOM 972 N N . ASP A 1 125 ? 3.715 11.100 10.676 1.00 83.50 125 ASP A N 1
ATOM 973 C CA . ASP A 1 125 ? 3.111 11.227 12.005 1.00 83.50 125 ASP A CA 1
ATOM 974 C C . ASP A 1 125 ? 1.815 10.417 12.169 1.00 83.50 125 ASP A C 1
ATOM 976 O O . ASP A 1 125 ? 1.296 10.356 13.276 1.00 83.50 125 ASP A O 1
ATOM 980 N N . ASP A 1 126 ? 1.329 9.751 11.113 1.00 91.12 126 ASP A N 1
ATOM 981 C CA . ASP A 1 126 ? 0.053 9.024 11.104 1.00 91.12 126 ASP A CA 1
ATOM 982 C C . ASP A 1 126 ? 0.192 7.584 10.565 1.00 91.12 126 ASP A C 1
ATOM 984 O O . ASP A 1 126 ? 1.273 7.102 10.202 1.00 91.12 126 ASP A O 1
ATOM 988 N N . VAL A 1 127 ? -0.933 6.863 10.525 1.00 95.81 127 VAL A N 1
ATOM 989 C CA . VAL A 1 127 ? -1.047 5.543 9.892 1.00 95.81 127 VAL A CA 1
ATOM 990 C C . VAL A 1 127 ? -1.802 5.675 8.574 1.00 95.81 127 VAL A C 1
ATOM 992 O O . VAL A 1 127 ? -2.835 6.334 8.515 1.00 95.81 127 VAL A O 1
ATOM 995 N N . MET A 1 128 ? -1.324 5.012 7.523 1.00 96.88 128 MET A N 1
ATOM 996 C CA . MET A 1 128 ? -1.955 5.023 6.203 1.00 96.88 128 MET A CA 1
ATOM 997 C C . MET A 1 128 ? -2.501 3.634 5.864 1.00 96.88 128 MET A C 1
ATOM 999 O O . MET A 1 128 ? -1.826 2.629 6.094 1.00 96.88 128 MET A O 1
ATOM 1003 N N . LEU A 1 129 ? -3.704 3.569 5.296 1.00 97.00 129 LEU A N 1
ATOM 1004 C CA . LEU A 1 129 ? -4.309 2.345 4.772 1.00 97.00 129 LEU A CA 1
ATOM 1005 C C . LEU A 1 129 ? -4.311 2.391 3.247 1.00 97.00 129 LEU A C 1
ATOM 1007 O O . LEU A 1 129 ? -4.940 3.268 2.665 1.00 97.00 129 LEU A O 1
ATOM 1011 N N . LEU A 1 130 ? -3.634 1.448 2.599 1.00 96.25 130 LEU A N 1
ATOM 1012 C CA . LEU A 1 130 ? -3.681 1.284 1.147 1.00 96.25 130 LEU A CA 1
ATOM 1013 C C . LEU A 1 130 ? -4.522 0.052 0.814 1.00 96.25 130 LEU A C 1
ATOM 1015 O O . LEU A 1 130 ? -4.089 -1.079 1.049 1.00 96.25 130 LEU A O 1
ATOM 1019 N N . ASP A 1 131 ? -5.710 0.279 0.263 1.00 94.38 131 ASP A N 1
ATOM 1020 C CA . ASP A 1 131 ? -6.564 -0.774 -0.266 1.00 94.38 131 ASP A CA 1
ATOM 1021 C C . ASP A 1 131 ? -6.117 -1.142 -1.676 1.00 94.38 131 ASP A C 1
ATOM 1023 O O . ASP A 1 131 ? -6.191 -0.357 -2.628 1.00 94.38 131 ASP A O 1
ATOM 1027 N N . ALA A 1 132 ? -5.630 -2.369 -1.771 1.00 90.62 132 ALA A N 1
ATOM 1028 C CA . ALA A 1 132 ? -5.160 -3.000 -2.975 1.00 90.62 132 ALA A CA 1
ATOM 1029 C C . ALA A 1 132 ? -6.198 -3.989 -3.541 1.00 90.62 132 ALA A C 1
ATOM 1031 O O . ALA A 1 132 ? -5.902 -4.692 -4.490 1.00 90.62 132 ALA A O 1
ATOM 1032 N N . TRP A 1 133 ? -7.424 -4.052 -3.020 1.00 88.56 133 TRP A N 1
ATOM 1033 C CA . TRP A 1 133 ? -8.426 -5.073 -3.351 1.00 88.56 133 TRP A CA 1
ATOM 1034 C C . TRP A 1 133 ? -8.032 -6.495 -2.918 1.00 88.56 133 TRP A C 1
ATOM 1036 O O . TRP A 1 133 ? -8.655 -7.052 -2.018 1.00 88.56 133 TRP A O 1
ATOM 1046 N N . ASP A 1 134 ? -6.973 -7.069 -3.492 1.00 84.81 134 ASP A N 1
ATOM 1047 C CA . ASP A 1 134 ? -6.467 -8.408 -3.157 1.00 84.81 134 ASP A CA 1
ATOM 1048 C C . ASP A 1 134 ? -5.725 -8.472 -1.817 1.00 84.81 134 ASP A C 1
ATOM 1050 O O . ASP A 1 134 ? -5.492 -9.555 -1.282 1.00 84.81 134 ASP A O 1
ATOM 1054 N N . GLN A 1 135 ? -5.368 -7.317 -1.266 1.00 89.00 135 GLN A N 1
ATOM 1055 C CA . GLN A 1 135 ? -4.761 -7.157 0.047 1.00 89.00 135 GLN A CA 1
ATOM 1056 C C . GLN A 1 135 ? -4.996 -5.738 0.569 1.00 89.00 135 GLN A C 1
ATOM 1058 O O . GLN A 1 135 ? -5.338 -4.831 -0.189 1.00 89.00 135 GLN A O 1
ATOM 1063 N N . ILE A 1 136 ? -4.794 -5.528 1.866 1.00 93.38 136 ILE A N 1
ATOM 1064 C CA . ILE A 1 136 ? -4.773 -4.194 2.477 1.00 93.38 136 ILE A CA 1
ATOM 1065 C C . ILE A 1 136 ? -3.422 -3.996 3.142 1.00 93.38 136 ILE A C 1
ATOM 1067 O O . ILE A 1 136 ? -2.936 -4.875 3.851 1.00 93.38 136 ILE A O 1
ATOM 1071 N N . PHE A 1 137 ? -2.809 -2.835 2.951 1.00 95.56 137 PHE A N 1
ATOM 1072 C CA . PHE A 1 137 ? -1.589 -2.483 3.663 1.00 95.56 137 PHE A CA 1
ATOM 1073 C C . PHE A 1 137 ? -1.859 -1.444 4.737 1.00 95.56 137 PHE A C 1
ATOM 1075 O O . PHE A 1 137 ? -2.521 -0.444 4.482 1.00 95.56 137 PHE A O 1
ATOM 1082 N N . ILE A 1 138 ? -1.275 -1.657 5.911 1.00 96.38 138 ILE A N 1
ATOM 1083 C CA . ILE A 1 138 ? -1.207 -0.681 6.995 1.00 96.38 138 ILE A CA 1
ATOM 1084 C C . ILE A 1 138 ? 0.223 -0.158 7.037 1.00 96.38 138 ILE A C 1
ATOM 1086 O O . ILE A 1 138 ? 1.118 -0.836 7.546 1.00 96.38 138 ILE A O 1
ATOM 1090 N N . TRP A 1 139 ? 0.451 1.028 6.485 1.00 96.50 139 TRP A N 1
ATOM 1091 C CA . TRP A 1 139 ? 1.738 1.707 6.556 1.00 96.50 139 TRP A CA 1
ATOM 1092 C C . TRP A 1 139 ? 1.801 2.556 7.826 1.00 96.50 139 TRP A C 1
ATOM 1094 O O . TRP A 1 139 ? 0.928 3.379 8.087 1.00 96.50 139 TRP A O 1
ATOM 1104 N N . ILE A 1 140 ? 2.821 2.325 8.644 1.00 92.38 140 ILE A N 1
ATOM 1105 C CA . ILE A 1 140 ? 2.973 2.931 9.963 1.00 92.38 140 ILE A CA 1
ATOM 1106 C C . ILE A 1 140 ? 4.078 3.981 9.898 1.00 92.38 140 ILE A C 1
ATOM 1108 O O . ILE A 1 140 ? 5.261 3.625 9.801 1.00 92.38 140 ILE A O 1
ATOM 1112 N N . GLY A 1 141 ? 3.683 5.248 10.023 1.00 88.44 141 GLY A N 1
ATOM 1113 C CA . GLY A 1 141 ? 4.597 6.366 10.181 1.00 88.44 141 GLY A CA 1
ATOM 1114 C C . GLY A 1 141 ? 5.455 6.240 11.441 1.00 88.44 141 GLY A C 1
ATOM 1115 O O . GLY A 1 141 ? 5.062 5.654 12.457 1.00 88.44 141 GLY A O 1
ATOM 1116 N N . SER A 1 142 ? 6.667 6.778 11.376 1.00 87.56 142 SER A N 1
ATOM 1117 C CA . SER A 1 142 ? 7.629 6.784 12.482 1.00 87.56 142 SER A CA 1
ATOM 1118 C C . SER A 1 142 ? 7.152 7.587 13.701 1.00 87.56 142 SER A C 1
ATOM 1120 O O . SER A 1 142 ? 7.477 7.211 14.829 1.00 87.56 142 SER A O 1
ATOM 1122 N N . GLY A 1 143 ? 6.354 8.635 13.486 1.00 79.88 143 GLY A N 1
ATOM 1123 C CA . GLY A 1 143 ? 5.720 9.478 14.503 1.00 79.88 143 GLY A CA 1
ATOM 1124 C C . GLY A 1 143 ? 4.329 9.010 14.946 1.00 79.88 143 GLY A C 1
ATOM 1125 O O . GLY A 1 143 ? 3.832 9.493 15.962 1.00 79.88 143 GLY A O 1
ATOM 1126 N N . ALA A 1 144 ? 3.738 8.026 14.259 1.00 88.56 144 ALA A N 1
ATOM 1127 C CA . ALA A 1 144 ? 2.394 7.535 14.554 1.00 88.56 144 ALA A CA 1
ATOM 1128 C C . ALA A 1 144 ? 2.254 7.042 15.997 1.00 88.56 144 ALA A C 1
ATOM 1130 O O . ALA A 1 144 ? 3.097 6.284 16.514 1.00 88.56 144 ALA A O 1
ATOM 1131 N N . ASN A 1 145 ? 1.152 7.412 16.647 1.00 85.12 145 ASN A N 1
ATOM 1132 C CA . ASN A 1 145 ? 0.915 7.056 18.038 1.00 85.12 145 ASN A CA 1
ATOM 1133 C C . ASN A 1 145 ? 0.297 5.653 18.190 1.00 85.12 145 ASN A C 1
ATOM 1135 O O . ASN A 1 145 ? -0.143 5.012 17.236 1.00 85.12 145 ASN A O 1
ATOM 1139 N N . LYS A 1 146 ? 0.326 5.113 19.417 1.00 88.44 146 LYS A N 1
ATOM 1140 C CA . LYS A 1 146 ? -0.156 3.747 19.696 1.00 88.44 146 LYS A CA 1
ATOM 1141 C C . LYS A 1 146 ? -1.651 3.596 19.388 1.00 88.44 146 LYS A C 1
ATOM 1143 O O . LYS A 1 146 ? -2.054 2.584 18.826 1.00 88.44 146 LYS A O 1
ATOM 1148 N N . THR A 1 147 ? -2.440 4.611 19.728 1.00 88.06 147 THR A N 1
ATOM 1149 C CA . THR A 1 147 ? -3.890 4.618 19.523 1.00 88.06 147 THR A CA 1
ATOM 1150 C C . THR A 1 147 ? -4.247 4.598 18.038 1.00 88.06 147 THR A C 1
ATOM 1152 O O . THR A 1 147 ? -5.140 3.858 17.642 1.00 88.06 147 THR A O 1
ATOM 1155 N N . GLU A 1 148 ? -3.535 5.357 17.202 1.00 85.38 148 GLU A N 1
ATOM 1156 C CA . GLU A 1 148 ? -3.712 5.333 15.744 1.00 85.38 148 GLU A CA 1
ATOM 1157 C C . GLU A 1 148 ? -3.415 3.962 15.154 1.00 85.38 148 GLU A C 1
ATOM 1159 O O . GLU A 1 148 ? -4.207 3.469 14.360 1.00 85.38 148 GLU A O 1
ATOM 1164 N N . LYS A 1 149 ? -2.326 3.312 15.583 1.00 88.31 149 LYS A N 1
ATOM 1165 C CA . LYS A 1 149 ? -1.950 1.966 15.113 1.00 88.31 149 LYS A CA 1
ATOM 1166 C C . LYS A 1 149 ? -3.033 0.938 15.426 1.00 88.31 149 LYS A C 1
ATOM 1168 O O . LYS A 1 149 ? -3.476 0.221 14.535 1.00 88.31 149 LYS A O 1
ATOM 1173 N N . GLU A 1 150 ? -3.494 0.901 16.675 1.00 87.12 150 GLU A N 1
ATOM 1174 C CA . GLU A 1 150 ? -4.535 -0.038 17.109 1.00 87.12 150 GLU A CA 1
ATOM 1175 C C . GLU A 1 150 ? -5.884 0.229 16.429 1.00 87.12 150 GLU A C 1
ATOM 1177 O O . GLU A 1 150 ? -6.604 -0.709 16.085 1.00 87.12 150 GLU A O 1
ATOM 1182 N N . ASN A 1 151 ? -6.246 1.497 16.228 1.00 89.44 151 ASN A N 1
ATOM 1183 C CA . ASN A 1 151 ? -7.506 1.847 15.581 1.00 89.44 151 ASN A CA 1
ATOM 1184 C C . ASN A 1 151 ? -7.465 1.622 14.067 1.00 89.44 151 ASN A C 1
ATOM 1186 O O . ASN A 1 151 ? -8.447 1.131 13.521 1.00 89.44 151 ASN A O 1
ATOM 1190 N N . ALA A 1 152 ? -6.348 1.908 13.397 1.00 91.38 152 ALA A N 1
ATOM 1191 C CA . ALA A 1 152 ? -6.186 1.648 11.968 1.00 91.38 152 ALA A CA 1
ATOM 1192 C C . ALA A 1 152 ? -6.310 0.152 11.642 1.00 91.38 152 ALA A C 1
ATOM 1194 O O . ALA A 1 152 ? -6.907 -0.210 10.635 1.00 91.38 152 ALA A O 1
ATOM 1195 N N . GLU A 1 153 ? -5.814 -0.727 12.518 1.00 88.38 153 GLU A N 1
ATOM 1196 C CA . GLU A 1 153 ? -5.991 -2.178 12.381 1.00 88.38 153 GLU A CA 1
ATOM 1197 C C . GLU A 1 153 ? -7.460 -2.595 12.475 1.00 88.38 153 GLU A C 1
ATOM 1199 O O . GLU A 1 153 ? -7.936 -3.367 11.644 1.00 88.38 153 GLU A O 1
ATOM 1204 N N . LYS A 1 154 ? -8.198 -2.048 13.448 1.00 88.94 154 LYS A N 1
ATOM 1205 C CA . LYS A 1 154 ? -9.640 -2.303 13.588 1.00 88.94 154 LYS A CA 1
ATOM 1206 C C . LYS A 1 154 ? -10.413 -1.790 12.379 1.00 88.94 154 LYS A C 1
ATOM 1208 O O . LYS A 1 154 ? -11.256 -2.511 11.859 1.00 88.94 154 LYS A O 1
ATOM 1213 N N . VAL A 1 155 ? -10.082 -0.587 11.908 1.00 91.88 155 VAL A N 1
ATOM 1214 C CA . VAL A 1 155 ? -10.688 -0.005 10.707 1.00 91.88 155 VAL A CA 1
ATOM 1215 C C . VAL A 1 155 ? -10.394 -0.845 9.477 1.00 91.88 155 VAL A C 1
ATOM 1217 O O . VAL A 1 155 ? -11.304 -1.062 8.695 1.00 91.88 155 VAL A O 1
ATOM 1220 N N . ALA A 1 156 ? -9.175 -1.357 9.297 1.00 89.94 156 ALA A N 1
ATOM 1221 C CA . ALA A 1 156 ? -8.857 -2.208 8.153 1.00 89.94 156 ALA A CA 1
ATOM 1222 C C . ALA A 1 156 ? -9.714 -3.488 8.131 1.00 89.94 156 ALA A C 1
ATOM 1224 O O . ALA A 1 156 ? -10.196 -3.887 7.074 1.00 89.94 156 ALA A O 1
ATOM 1225 N N . ILE A 1 157 ? -9.945 -4.103 9.297 1.00 86.94 157 ILE A N 1
ATOM 1226 C CA . ILE A 1 157 ? -10.813 -5.285 9.432 1.00 86.94 157 ILE A CA 1
ATOM 1227 C C . ILE A 1 157 ? -12.278 -4.919 9.159 1.00 86.94 157 ILE A C 1
ATOM 1229 O O . ILE A 1 157 ? -12.943 -5.587 8.369 1.00 86.94 157 ILE A O 1
ATOM 1233 N N . GLU A 1 158 ? -12.785 -3.852 9.781 1.00 88.19 158 GLU A N 1
ATOM 1234 C CA . GLU A 1 158 ? -14.167 -3.390 9.591 1.00 88.19 158 GLU A CA 1
ATOM 1235 C C . GLU A 1 158 ? -14.427 -2.980 8.137 1.00 88.19 158 GLU A C 1
ATOM 1237 O O . GLU A 1 158 ? -15.465 -3.317 7.569 1.00 88.19 158 GLU A O 1
ATOM 1242 N N . TYR A 1 159 ? -13.462 -2.317 7.503 1.00 89.25 159 TYR A N 1
ATOM 1243 C CA . TYR A 1 159 ? -13.508 -1.934 6.098 1.00 89.25 159 TYR A CA 1
ATOM 1244 C C . TYR A 1 159 ? -13.660 -3.158 5.189 1.00 89.25 159 TYR A C 1
ATOM 1246 O O . TYR A 1 159 ? -14.452 -3.114 4.252 1.00 89.25 159 TYR A O 1
ATOM 1254 N N . ILE A 1 160 ? -12.992 -4.277 5.501 1.00 85.62 160 ILE A N 1
ATOM 1255 C CA . ILE A 1 160 ? -13.189 -5.524 4.751 1.00 85.62 160 ILE A CA 1
ATOM 1256 C C . ILE A 1 160 ? -14.596 -6.085 4.955 1.00 85.62 160 ILE A C 1
ATOM 1258 O O . ILE A 1 160 ? -15.265 -6.458 3.995 1.00 85.62 160 ILE A O 1
ATOM 1262 N N . GLN A 1 161 ? -15.051 -6.140 6.206 1.00 85.38 161 GLN A N 1
ATOM 1263 C CA . GLN A 1 161 ? -16.337 -6.738 6.576 1.00 85.38 161 GLN A CA 1
ATOM 1264 C C . GLN A 1 161 ? -17.546 -5.954 6.056 1.00 85.38 161 GLN A C 1
ATOM 1266 O O . GLN A 1 161 ? -18.614 -6.530 5.849 1.00 85.38 161 GLN A O 1
ATOM 1271 N N . THR A 1 162 ? -17.395 -4.642 5.884 1.00 83.50 162 THR A N 1
ATOM 1272 C CA . THR A 1 162 ? -18.472 -3.729 5.480 1.00 83.50 162 THR A CA 1
ATOM 1273 C C . THR A 1 162 ? -18.440 -3.376 3.994 1.00 83.50 162 THR A C 1
ATOM 1275 O O . THR A 1 162 ? -19.287 -2.605 3.538 1.00 83.50 162 THR A O 1
ATOM 1278 N N . ASP A 1 163 ? -17.505 -3.950 3.230 1.00 82.81 163 ASP A N 1
ATOM 1279 C CA . ASP A 1 163 ? -17.360 -3.685 1.803 1.00 82.81 163 ASP A CA 1
ATOM 1280 C C . ASP A 1 163 ? -18.627 -4.115 1.026 1.00 82.81 163 ASP A C 1
ATOM 1282 O O . ASP A 1 163 ? -18.983 -5.301 1.009 1.00 82.81 163 ASP A O 1
ATOM 1286 N N . PRO A 1 164 ? -19.327 -3.182 0.350 1.00 79.00 164 PRO A N 1
ATOM 1287 C CA . PRO A 1 164 ? -20.567 -3.479 -0.364 1.00 79.00 164 PRO A CA 1
ATOM 1288 C C . PRO A 1 164 ? -20.369 -4.371 -1.596 1.00 79.00 164 PRO A C 1
ATOM 1290 O O . PRO A 1 164 ? -21.339 -4.967 -2.066 1.00 79.00 164 PRO A O 1
ATOM 1293 N N . ALA A 1 165 ? -19.147 -4.473 -2.126 1.00 77.88 165 ALA A N 1
ATOM 1294 C CA . ALA A 1 165 ? -18.822 -5.362 -3.235 1.00 77.88 165 ALA A CA 1
ATOM 1295 C C . ALA A 1 165 ? -18.683 -6.831 -2.791 1.00 77.88 165 ALA A C 1
ATOM 1297 O O . ALA A 1 165 ? -18.556 -7.712 -3.640 1.00 77.88 165 ALA A O 1
ATOM 1298 N N . GLY A 1 166 ? -18.756 -7.111 -1.481 1.00 68.69 166 GLY A N 1
ATOM 1299 C CA . GLY A 1 166 ? -18.707 -8.471 -0.947 1.00 68.69 166 GLY A CA 1
ATOM 1300 C C . GLY A 1 166 ? -17.336 -9.112 -1.135 1.00 68.69 166 GLY A C 1
ATOM 1301 O O . GLY A 1 166 ? -17.245 -10.242 -1.618 1.00 68.69 166 GLY A O 1
ATOM 1302 N N . ARG A 1 167 ? -16.272 -8.372 -0.798 1.00 79.38 167 ARG A N 1
ATOM 1303 C CA . ARG A 1 167 ? -14.891 -8.861 -0.901 1.00 79.38 167 ARG A CA 1
ATOM 1304 C C . ARG A 1 167 ? -14.652 -10.067 0.015 1.00 79.38 167 ARG A C 1
ATOM 1306 O O . ARG A 1 167 ? -15.372 -10.282 0.990 1.00 79.38 167 ARG A O 1
ATOM 1313 N N . ASP A 1 168 ? -13.602 -10.826 -0.285 1.00 78.56 168 ASP A N 1
ATOM 1314 C CA . ASP A 1 168 ? -13.203 -11.966 0.538 1.00 78.56 168 ASP A CA 1
ATOM 1315 C C . ASP A 1 168 ? -12.817 -11.509 1.953 1.00 78.56 168 ASP A C 1
ATOM 1317 O O . ASP A 1 168 ? -11.961 -10.635 2.120 1.00 78.56 168 ASP A O 1
ATOM 1321 N N . LEU A 1 169 ? -13.427 -12.113 2.972 1.00 77.50 169 LEU A N 1
ATOM 1322 C CA . LEU A 1 169 ? -13.074 -11.846 4.362 1.00 77.50 169 LEU A CA 1
ATOM 1323 C C . LEU A 1 169 ? -11.650 -12.311 4.672 1.00 77.50 169 LEU A C 1
ATOM 1325 O O . LEU A 1 169 ? -11.034 -11.726 5.545 1.00 77.50 169 LEU A O 1
ATOM 1329 N N . ASP A 1 170 ? -11.094 -13.271 3.928 1.00 77.69 170 ASP A N 1
ATOM 1330 C CA . ASP A 1 170 ? -9.707 -13.729 4.074 1.00 77.69 170 ASP A CA 1
ATOM 1331 C C . ASP A 1 170 ? -8.685 -12.836 3.331 1.00 77.69 170 ASP A C 1
ATOM 1333 O O . ASP A 1 170 ? -7.498 -13.173 3.242 1.00 77.69 170 ASP A O 1
ATOM 1337 N N . THR A 1 171 ? -9.108 -11.655 2.850 1.00 82.44 171 THR A N 1
ATOM 1338 C CA . THR A 1 171 ? -8.211 -10.648 2.261 1.00 82.44 171 THR A CA 1
ATOM 1339 C C . THR A 1 171 ? -7.083 -10.274 3.240 1.00 82.44 171 THR A C 1
ATOM 1341 O O . THR A 1 171 ? -7.340 -9.667 4.281 1.00 82.44 171 THR A O 1
ATOM 1344 N N . PRO A 1 172 ? -5.809 -10.559 2.918 1.00 86.38 172 PRO A N 1
ATOM 1345 C CA . PRO A 1 172 ? -4.707 -10.360 3.846 1.00 86.38 172 PRO A CA 1
ATOM 1346 C C . PRO A 1 172 ? -4.482 -8.877 4.150 1.00 86.38 172 PRO A C 1
ATOM 1348 O O . PRO A 1 172 ? -4.322 -8.057 3.243 1.00 86.38 172 PRO A O 1
ATOM 1351 N N . ILE A 1 173 ? -4.363 -8.554 5.439 1.00 87.62 173 ILE A N 1
ATOM 1352 C CA . ILE A 1 173 ? -3.933 -7.232 5.897 1.00 87.62 173 ILE A CA 1
ATOM 1353 C C . ILE A 1 173 ? -2.454 -7.309 6.301 1.00 87.62 173 ILE A C 1
ATOM 1355 O O . ILE A 1 173 ? -2.058 -8.155 7.105 1.00 87.62 173 ILE A O 1
ATOM 1359 N N . ILE A 1 174 ? -1.617 -6.442 5.737 1.00 88.69 174 ILE A N 1
ATOM 1360 C CA . ILE A 1 174 ? -0.155 -6.485 5.857 1.00 88.69 174 ILE A CA 1
ATOM 1361 C C . ILE A 1 174 ? 0.347 -5.209 6.527 1.00 88.69 174 ILE A C 1
ATOM 1363 O O . ILE A 1 174 ? 0.116 -4.108 6.035 1.00 88.69 174 ILE A O 1
ATOM 1367 N N . ARG A 1 175 ? 1.102 -5.343 7.621 1.00 88.50 175 ARG A N 1
ATOM 1368 C CA . ARG A 1 175 ? 1.741 -4.196 8.289 1.00 88.50 175 ARG A CA 1
ATOM 1369 C C . ARG A 1 175 ? 3.088 -3.856 7.656 1.00 88.50 175 ARG A C 1
ATOM 1371 O O . ARG A 1 175 ? 3.928 -4.738 7.465 1.00 88.50 175 ARG A O 1
ATOM 1378 N N . ILE A 1 176 ? 3.312 -2.570 7.411 1.00 89.88 176 ILE A N 1
ATOM 1379 C CA . ILE A 1 176 ? 4.538 -2.006 6.845 1.00 89.88 176 ILE A CA 1
ATOM 1380 C C . ILE A 1 176 ? 5.016 -0.878 7.753 1.00 89.88 176 ILE A C 1
ATOM 1382 O O . ILE A 1 176 ? 4.232 -0.036 8.176 1.00 89.88 176 ILE A O 1
ATOM 1386 N N . LYS A 1 177 ? 6.312 -0.855 8.063 1.00 89.50 177 LYS A N 1
ATOM 1387 C CA . LYS A 1 177 ? 6.933 0.260 8.786 1.00 89.50 177 LYS A CA 1
ATOM 1388 C C . LYS A 1 177 ? 7.571 1.221 7.794 1.00 89.50 177 LYS A C 1
ATOM 1390 O O . LYS A 1 177 ? 8.191 0.765 6.833 1.00 89.50 177 LYS A O 1
ATOM 1395 N N . GLN A 1 178 ? 7.478 2.516 8.083 1.00 87.56 178 GLN A N 1
ATOM 1396 C CA . GLN A 1 178 ? 8.192 3.550 7.342 1.00 87.56 178 GLN A CA 1
ATOM 1397 C C . GLN A 1 178 ? 9.683 3.206 7.183 1.00 87.56 178 GLN A C 1
ATOM 1399 O O . GLN A 1 178 ? 10.352 2.839 8.152 1.00 87.56 178 GLN A O 1
ATOM 1404 N N . GLY A 1 179 ? 10.193 3.334 5.958 1.00 82.75 179 GLY A N 1
ATOM 1405 C CA . GLY A 1 179 ? 11.575 3.026 5.582 1.00 82.75 179 GLY A CA 1
ATOM 1406 C C . GLY A 1 179 ? 11.858 1.541 5.323 1.00 82.75 179 GLY A C 1
ATOM 1407 O O . GLY A 1 179 ? 12.978 1.195 4.946 1.00 82.75 179 GLY A O 1
ATOM 1408 N N . PHE A 1 180 ? 10.871 0.662 5.517 1.00 85.38 180 PHE A N 1
ATOM 1409 C CA . PHE A 1 180 ? 10.964 -0.781 5.271 1.00 85.38 180 PHE A CA 1
ATOM 1410 C C . PHE A 1 180 ? 9.884 -1.252 4.289 1.00 85.38 180 PHE A C 1
ATOM 1412 O O . PHE A 1 180 ? 9.346 -2.355 4.414 1.00 85.38 180 PHE A O 1
ATOM 1419 N N . GLU A 1 181 ? 9.538 -0.406 3.322 1.00 88.19 181 GLU A N 1
ATOM 1420 C CA . GLU A 1 181 ? 8.492 -0.680 2.348 1.00 88.19 181 GLU A CA 1
ATOM 1421 C C . GLU A 1 181 ? 8.932 -1.748 1.330 1.00 88.19 181 GLU A C 1
ATOM 1423 O O . GLU A 1 181 ? 9.939 -1.575 0.634 1.00 88.19 181 GLU A O 1
ATOM 1428 N N . PRO A 1 182 ? 8.193 -2.865 1.208 1.00 86.19 182 PRO A N 1
ATOM 1429 C CA . PRO A 1 182 ? 8.497 -3.893 0.225 1.00 86.19 182 PRO A CA 1
ATOM 1430 C C . PRO A 1 182 ? 8.119 -3.442 -1.200 1.00 86.19 182 PRO A C 1
ATOM 1432 O O . PRO A 1 182 ? 7.198 -2.638 -1.369 1.00 86.19 182 PRO A O 1
ATOM 1435 N N . PRO A 1 183 ? 8.751 -4.005 -2.252 1.00 82.50 183 PRO A N 1
ATOM 1436 C CA . PRO A 1 183 ? 8.441 -3.649 -3.640 1.00 82.50 183 PRO A CA 1
ATOM 1437 C C . PRO A 1 183 ? 6.964 -3.818 -4.017 1.00 82.50 183 PRO A C 1
ATOM 1439 O O . PRO A 1 183 ? 6.439 -3.063 -4.830 1.00 82.50 183 PRO A O 1
ATOM 1442 N N . ASN A 1 184 ? 6.273 -4.781 -3.404 1.00 85.31 184 ASN A N 1
ATOM 1443 C CA . ASN A 1 184 ? 4.851 -5.010 -3.637 1.00 85.31 184 ASN A CA 1
ATOM 1444 C C . ASN A 1 184 ? 3.927 -3.958 -3.008 1.00 85.31 184 ASN A C 1
ATOM 1446 O O . ASN A 1 184 ? 2.738 -3.990 -3.283 1.00 85.31 184 ASN A O 1
ATOM 1450 N N . PHE A 1 185 ? 4.451 -3.034 -2.202 1.00 90.06 185 PHE A N 1
ATOM 1451 C CA . PHE A 1 185 ? 3.742 -1.845 -1.731 1.00 90.06 185 PHE A CA 1
ATOM 1452 C C . PHE A 1 185 ? 4.147 -0.606 -2.529 1.00 90.06 185 PHE A C 1
ATOM 1454 O O . PHE A 1 185 ? 3.292 0.135 -3.007 1.00 90.06 185 PHE A O 1
ATOM 1461 N N . THR A 1 186 ? 5.454 -0.393 -2.716 1.00 89.62 186 THR A N 1
ATOM 1462 C CA . THR A 1 186 ? 5.971 0.828 -3.355 1.00 89.62 186 THR A CA 1
ATOM 1463 C C . THR A 1 186 ? 5.487 0.992 -4.795 1.00 89.62 186 THR A C 1
ATOM 1465 O O . THR A 1 186 ? 5.338 2.117 -5.258 1.00 89.62 186 THR A O 1
ATOM 1468 N N . GLY A 1 187 ? 5.192 -0.116 -5.489 1.00 86.19 187 GLY A N 1
ATOM 1469 C CA . GLY A 1 187 ? 4.678 -0.105 -6.863 1.00 86.19 187 GLY A CA 1
ATOM 1470 C C . GLY A 1 187 ? 3.342 0.612 -7.068 1.00 86.19 187 GLY A C 1
ATOM 1471 O O . GLY A 1 187 ? 3.023 0.971 -8.198 1.00 86.19 187 GLY A O 1
ATOM 1472 N N . TYR A 1 188 ? 2.569 0.854 -6.004 1.00 88.31 188 TYR A N 1
ATOM 1473 C CA . TYR A 1 188 ? 1.283 1.556 -6.098 1.00 88.31 188 TYR A CA 1
ATOM 1474 C C . TYR A 1 188 ? 1.400 3.080 -6.096 1.00 88.31 188 TYR A C 1
ATOM 1476 O O . TYR A 1 188 ? 0.431 3.758 -6.409 1.00 88.31 188 TYR A O 1
ATOM 1484 N N . PHE A 1 189 ? 2.571 3.625 -5.766 1.00 86.81 189 PHE A N 1
ATOM 1485 C CA . PHE A 1 189 ? 2.801 5.070 -5.656 1.00 86.81 189 PHE A CA 1
ATOM 1486 C C . PHE A 1 189 ? 3.501 5.646 -6.898 1.00 86.81 189 PHE A C 1
ATOM 1488 O O . PHE A 1 189 ? 4.003 6.770 -6.866 1.00 86.81 189 PHE A O 1
ATOM 1495 N N . GLY A 1 190 ? 3.568 4.867 -7.984 1.00 79.00 190 GLY A N 1
ATOM 1496 C CA . GLY A 1 190 ? 4.322 5.201 -9.188 1.00 79.00 190 GLY A CA 1
ATOM 1497 C C . GLY A 1 190 ? 5.817 5.299 -8.890 1.00 79.00 190 GLY A C 1
ATOM 1498 O O . GLY A 1 190 ? 6.485 4.297 -8.633 1.00 79.00 190 GLY A O 1
ATOM 1499 N N . ILE A 1 191 ? 6.347 6.523 -8.905 1.00 76.69 191 ILE A N 1
ATOM 1500 C CA . ILE A 1 191 ? 7.770 6.780 -8.682 1.00 76.69 191 ILE A CA 1
ATOM 1501 C C . ILE A 1 191 ? 8.073 6.814 -7.186 1.00 76.69 191 ILE A C 1
ATOM 1503 O O . ILE A 1 191 ? 7.627 7.708 -6.471 1.00 76.69 191 ILE A O 1
ATOM 1507 N N . TRP A 1 192 ? 8.889 5.858 -6.741 1.00 82.25 192 TRP A N 1
ATOM 1508 C CA . TRP A 1 192 ? 9.286 5.719 -5.346 1.00 82.25 192 TRP A CA 1
ATOM 1509 C C . TRP A 1 192 ? 10.739 6.145 -5.105 1.00 82.25 192 TRP A C 1
ATOM 1511 O O . TRP A 1 192 ? 11.680 5.530 -5.616 1.00 82.25 192 TRP A O 1
ATOM 1521 N N . ASP A 1 193 ? 10.934 7.155 -4.262 1.00 78.19 193 ASP A N 1
ATOM 1522 C CA . ASP A 1 193 ? 12.228 7.584 -3.744 1.00 78.19 193 ASP A CA 1
ATOM 1523 C C . ASP A 1 193 ? 12.572 6.834 -2.446 1.00 78.19 193 ASP A C 1
ATOM 1525 O O . ASP A 1 193 ? 12.059 7.113 -1.360 1.00 78.19 193 ASP A O 1
ATOM 1529 N N . ARG A 1 194 ? 13.494 5.872 -2.541 1.00 73.31 194 ARG A N 1
ATOM 1530 C CA . ARG A 1 194 ? 13.961 5.103 -1.375 1.00 73.31 194 ARG A CA 1
ATOM 1531 C C . ARG A 1 194 ? 14.782 5.932 -0.389 1.00 73.31 194 ARG A C 1
ATOM 1533 O O . ARG A 1 194 ? 14.969 5.485 0.741 1.00 73.31 194 ARG A O 1
ATOM 1540 N N . GLU A 1 195 ? 15.315 7.077 -0.796 1.00 72.31 195 GLU A N 1
ATOM 1541 C CA . GLU A 1 195 ? 16.179 7.911 0.039 1.00 72.31 195 GLU A CA 1
ATOM 1542 C C . GLU A 1 195 ? 15.396 8.956 0.834 1.00 72.31 195 GLU A C 1
ATOM 1544 O O . GLU A 1 195 ? 15.926 9.457 1.826 1.00 72.31 195 GLU A O 1
ATOM 1549 N N . LEU A 1 196 ? 14.124 9.199 0.492 1.00 72.38 196 LEU A N 1
ATOM 1550 C CA . LEU A 1 196 ? 13.255 10.185 1.144 1.00 72.38 196 LEU A CA 1
ATOM 1551 C C . LEU A 1 196 ? 13.317 10.116 2.680 1.00 72.38 196 LEU A C 1
ATOM 1553 O O . LEU A 1 196 ? 13.423 11.137 3.356 1.00 72.38 196 LEU A O 1
ATOM 1557 N N . TYR A 1 197 ? 13.312 8.902 3.233 1.00 67.19 197 TYR A N 1
ATOM 1558 C CA . TYR A 1 197 ? 13.344 8.667 4.678 1.00 67.19 197 TYR A CA 1
ATOM 1559 C C . TYR A 1 197 ? 14.741 8.343 5.236 1.00 67.19 197 TYR A C 1
ATOM 1561 O O . TYR A 1 197 ? 14.916 8.282 6.451 1.00 67.19 197 TYR A O 1
ATOM 1569 N N . GLN A 1 198 ? 15.759 8.177 4.383 1.00 61.50 198 GLN A N 1
ATOM 1570 C CA . GLN A 1 198 ? 17.143 7.912 4.805 1.00 61.50 198 GLN A CA 1
ATOM 1571 C C . GLN A 1 198 ? 17.875 9.183 5.263 1.00 61.50 198 GLN A C 1
ATOM 1573 O O . GLN A 1 198 ? 18.799 9.110 6.073 1.00 61.50 198 GLN A O 1
ATOM 1578 N N . VAL A 1 199 ? 17.457 10.366 4.797 1.00 49.16 199 VAL A N 1
ATOM 1579 C CA . VAL A 1 199 ? 18.119 11.643 5.135 1.00 49.16 199 VAL A CA 1
ATOM 1580 C C . VAL A 1 199 ? 17.845 12.082 6.589 1.00 49.16 199 VAL A C 1
ATOM 1582 O O . VAL A 1 199 ? 18.591 12.888 7.142 1.00 49.16 199 VAL A O 1
ATOM 1585 N N . ALA A 1 200 ? 16.835 11.511 7.257 1.00 44.91 200 ALA A N 1
ATOM 1586 C CA . ALA A 1 200 ? 16.448 11.878 8.624 1.00 44.91 200 ALA A CA 1
ATOM 1587 C C . ALA A 1 200 ? 17.240 11.165 9.745 1.00 44.91 200 ALA A C 1
ATOM 1589 O O . ALA A 1 200 ? 17.098 11.512 10.917 1.00 44.91 200 ALA A O 1
ATOM 1590 N N . GLY A 1 201 ? 18.114 10.204 9.431 1.00 41.25 201 GLY A N 1
ATOM 1591 C CA . GLY A 1 201 ? 18.929 9.533 10.444 1.00 41.25 201 GLY A CA 1
ATOM 1592 C C . GLY A 1 201 ? 19.863 8.496 9.839 1.00 41.25 201 GLY A C 1
ATOM 1593 O O . GLY A 1 201 ? 19.473 7.771 8.935 1.00 41.25 201 GLY A O 1
ATOM 1594 N N . LYS A 1 202 ? 21.106 8.437 10.340 1.00 43.06 202 LYS A N 1
ATOM 1595 C CA . LYS A 1 202 ? 22.155 7.482 9.937 1.00 43.06 202 LYS A CA 1
ATOM 1596 C C . LYS A 1 202 ? 21.565 6.095 9.641 1.00 43.06 202 LYS A C 1
ATOM 1598 O O . LYS A 1 202 ? 21.181 5.387 10.571 1.00 43.06 202 LYS A O 1
ATOM 1603 N N . GLY A 1 203 ? 21.514 5.716 8.365 1.00 48.38 203 GLY A N 1
ATOM 1604 C CA . GLY A 1 203 ? 21.135 4.366 7.962 1.00 48.38 203 GLY A CA 1
ATOM 1605 C C . GLY A 1 203 ? 22.071 3.349 8.612 1.00 48.38 203 GLY A C 1
ATOM 1606 O O . GLY A 1 203 ? 23.293 3.505 8.557 1.00 48.38 203 GLY A O 1
ATOM 1607 N N . LYS A 1 204 ? 21.498 2.340 9.270 1.00 48.16 204 LYS A N 1
ATOM 1608 C CA . LYS A 1 204 ? 22.256 1.226 9.851 1.00 48.16 204 LYS A CA 1
ATOM 1609 C C . LYS A 1 204 ? 22.811 0.338 8.740 1.00 48.16 204 LYS A C 1
ATOM 1611 O O . LYS A 1 204 ? 22.202 0.178 7.683 1.00 48.16 204 LYS A O 1
ATOM 1616 N N . THR A 1 205 ? 23.979 -0.235 8.982 1.00 49.91 205 THR A N 1
ATOM 1617 C CA . THR A 1 205 ? 24.673 -1.129 8.046 1.00 49.91 205 THR A CA 1
ATOM 1618 C C . THR A 1 205 ? 23.988 -2.496 7.955 1.00 49.91 205 THR A C 1
ATOM 1620 O O . THR A 1 205 ? 23.301 -2.912 8.883 1.00 49.91 205 THR A O 1
ATOM 1623 N N . TYR A 1 206 ? 24.193 -3.236 6.856 1.00 44.72 206 TYR A N 1
ATOM 1624 C CA . TYR A 1 206 ? 23.634 -4.587 6.647 1.00 44.72 206 TYR A CA 1
ATOM 1625 C C . TYR A 1 206 ? 23.922 -5.561 7.811 1.00 44.72 206 TYR A C 1
ATOM 1627 O O . TYR A 1 206 ? 23.126 -6.452 8.096 1.00 44.72 206 TYR A O 1
ATOM 1635 N N . GLU A 1 207 ? 25.043 -5.379 8.511 1.00 45.78 207 GLU A N 1
ATOM 1636 C CA . GLU A 1 207 ? 25.445 -6.194 9.664 1.00 45.78 207 GLU A CA 1
ATOM 1637 C C . GLU A 1 207 ? 24.701 -5.802 10.949 1.00 45.78 207 GLU A C 1
ATOM 1639 O O . GLU A 1 207 ? 24.271 -6.683 11.691 1.00 45.78 207 GLU A O 1
ATOM 1644 N N . GLU A 1 208 ? 24.459 -4.507 11.172 1.00 54.81 208 GLU A N 1
ATOM 1645 C CA . GLU A 1 208 ? 23.583 -4.007 12.244 1.00 54.81 208 GLU A CA 1
ATOM 1646 C C . GLU A 1 208 ? 22.115 -4.391 11.986 1.00 54.81 208 GLU A C 1
ATOM 1648 O O . GLU A 1 208 ? 21.417 -4.810 12.907 1.00 54.81 208 GLU A O 1
ATOM 1653 N N . LEU A 1 209 ? 21.682 -4.350 10.719 1.00 50.41 209 LEU A N 1
ATOM 1654 C CA . LEU A 1 209 ? 20.403 -4.882 10.240 1.00 50.41 209 LEU A CA 1
ATOM 1655 C C . LEU A 1 209 ? 20.286 -6.380 10.551 1.00 50.41 209 LEU A C 1
ATOM 1657 O O . LEU A 1 209 ? 19.304 -6.805 11.146 1.00 50.41 209 LEU A O 1
ATOM 1661 N N . LYS A 1 210 ? 21.296 -7.194 10.215 1.00 47.56 210 LYS A N 1
ATOM 1662 C CA . LYS A 1 210 ? 21.290 -8.642 10.485 1.00 47.56 210 LYS A CA 1
ATOM 1663 C C . LYS A 1 210 ? 21.299 -8.967 11.984 1.00 47.56 210 LYS A C 1
ATOM 1665 O O . LYS A 1 210 ? 20.688 -9.955 12.385 1.00 47.56 210 LYS A O 1
ATOM 1670 N N . ALA A 1 211 ? 21.975 -8.158 12.797 1.00 53.47 211 ALA A N 1
ATOM 1671 C CA . ALA A 1 211 ? 21.999 -8.317 14.248 1.00 53.47 211 ALA A CA 1
ATOM 1672 C C . ALA A 1 211 ? 20.641 -7.977 14.893 1.00 53.47 211 ALA A C 1
ATOM 1674 O O . ALA A 1 211 ? 20.198 -8.722 15.760 1.00 53.47 211 ALA A O 1
ATOM 1675 N N . GLU A 1 212 ? 19.935 -6.938 14.427 1.00 50.28 212 GLU A N 1
ATOM 1676 C CA . GLU A 1 212 ? 18.552 -6.652 14.861 1.00 50.28 212 GLU A CA 1
ATOM 1677 C C . GLU A 1 212 ? 17.542 -7.698 14.353 1.00 50.28 212 GLU A C 1
ATOM 1679 O O . GLU A 1 212 ? 16.593 -8.046 15.054 1.00 50.28 212 GLU A O 1
ATOM 1684 N N . ILE A 1 213 ? 17.772 -8.264 13.163 1.00 47.22 213 ILE A N 1
ATOM 1685 C CA . ILE A 1 213 ? 16.947 -9.330 12.566 1.00 47.22 213 ILE A CA 1
ATOM 1686 C C . ILE A 1 213 ? 17.089 -10.671 13.318 1.00 47.22 213 ILE A C 1
ATOM 1688 O O . ILE A 1 213 ? 16.207 -11.522 13.222 1.00 47.22 213 ILE A O 1
ATOM 1692 N N . GLY A 1 214 ? 18.148 -10.865 14.115 1.00 39.78 214 GLY A N 1
ATOM 1693 C CA . GLY A 1 214 ? 18.376 -12.090 14.892 1.00 39.78 214 GLY A CA 1
ATOM 1694 C C . GLY A 1 214 ? 17.358 -12.354 16.010 1.00 39.78 214 GLY A C 1
ATOM 1695 O O . GLY A 1 214 ? 17.234 -13.499 16.442 1.00 39.78 214 GLY A O 1
ATOM 1696 N N . GLU A 1 215 ? 16.605 -11.337 16.446 1.00 37.47 215 GLU A 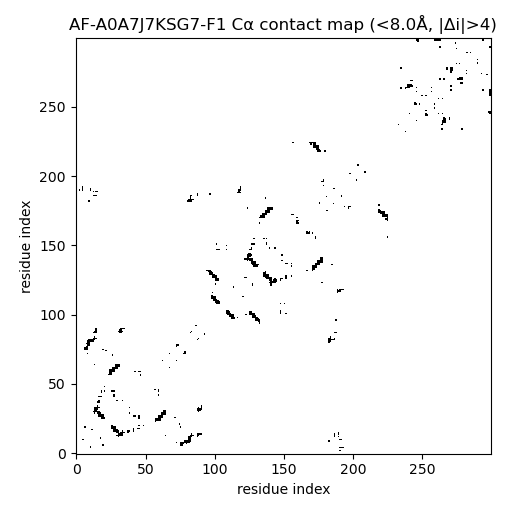N 1
ATOM 1697 C CA . GLU A 1 215 ? 15.626 -11.455 17.541 1.00 37.47 215 GLU A CA 1
ATOM 1698 C C . GLU A 1 215 ? 14.197 -11.004 17.170 1.00 37.47 215 GLU A C 1
ATOM 1700 O O . GLU A 1 215 ? 13.266 -11.243 17.939 1.00 37.47 215 GLU A O 1
ATOM 1705 N N . ALA A 1 216 ? 13.966 -10.423 15.984 1.00 35.62 216 ALA A N 1
ATOM 1706 C CA . ALA A 1 216 ? 12.639 -9.955 15.567 1.00 35.62 216 ALA A CA 1
ATOM 1707 C C . ALA A 1 216 ? 12.335 -10.228 14.080 1.00 35.62 216 ALA A C 1
ATOM 1709 O O . ALA A 1 216 ? 12.563 -9.394 13.205 1.00 35.62 216 ALA A O 1
ATOM 1710 N N . ASN A 1 217 ? 11.702 -11.369 13.804 1.00 33.31 217 ASN A N 1
ATOM 1711 C CA . ASN A 1 217 ? 10.983 -11.625 12.550 1.00 33.31 217 ASN A CA 1
ATOM 1712 C C . ASN A 1 217 ? 9.682 -10.792 12.480 1.00 33.31 217 ASN A C 1
ATOM 1714 O O . ASN A 1 217 ? 8.603 -11.344 12.667 1.00 33.31 217 ASN A O 1
ATOM 1718 N N . MET A 1 218 ? 9.743 -9.480 12.217 1.00 37.22 218 MET A N 1
ATOM 1719 C CA . MET A 1 218 ? 8.542 -8.679 11.898 1.00 37.22 218 MET A CA 1
ATOM 1720 C C . MET A 1 218 ? 8.799 -7.649 10.790 1.00 37.22 218 MET A C 1
ATOM 1722 O O . MET A 1 218 ? 8.730 -6.438 11.004 1.00 37.22 218 MET A O 1
ATOM 1726 N N . GLY A 1 219 ? 9.088 -8.142 9.589 1.00 37.94 219 GLY A N 1
ATOM 1727 C CA . GLY A 1 219 ? 8.871 -7.419 8.339 1.00 37.94 219 GLY A CA 1
ATOM 1728 C C . GLY A 1 219 ? 7.916 -8.265 7.509 1.00 37.94 219 GLY A C 1
ATOM 1729 O O . GLY A 1 219 ? 8.298 -9.361 7.117 1.00 37.94 219 GLY A O 1
ATOM 1730 N N . ILE A 1 220 ? 6.690 -7.777 7.295 1.00 35.59 220 ILE A N 1
ATOM 1731 C CA . ILE A 1 220 ? 5.532 -8.526 6.774 1.00 35.59 220 ILE A CA 1
ATOM 1732 C C . ILE A 1 220 ? 4.95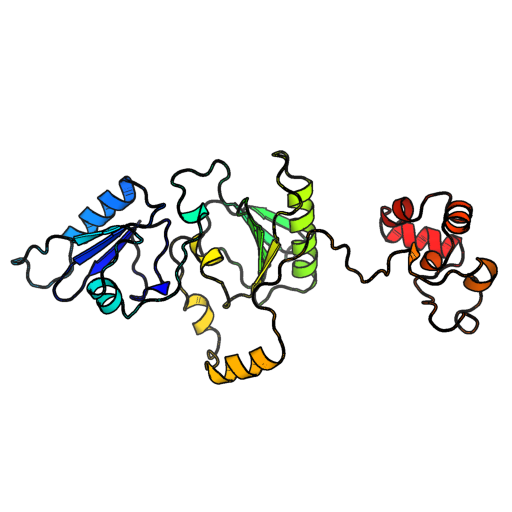9 -9.498 7.819 1.00 35.59 220 ILE A C 1
ATOM 1734 O O . ILE A 1 220 ? 5.331 -10.666 7.892 1.00 35.59 220 ILE A O 1
ATOM 1738 N N . SER A 1 221 ? 3.989 -9.016 8.595 1.00 41.41 221 SER A N 1
ATOM 1739 C CA . SER A 1 221 ? 3.070 -9.884 9.338 1.00 41.41 221 SER A CA 1
ATOM 1740 C C . SER A 1 221 ? 1.712 -9.821 8.651 1.00 41.41 221 SER A C 1
ATOM 1742 O O . SER A 1 221 ? 1.155 -8.728 8.511 1.00 41.41 221 SER A O 1
ATOM 1744 N N . ARG A 1 222 ? 1.199 -10.974 8.204 1.00 38.81 222 ARG A N 1
ATOM 1745 C CA . ARG A 1 222 ? -0.214 -11.109 7.842 1.00 38.81 222 ARG A CA 1
ATOM 1746 C C . ARG A 1 222 ? -1.027 -11.014 9.125 1.00 38.81 222 ARG A C 1
ATOM 1748 O O . ARG A 1 222 ? -0.727 -11.706 10.094 1.00 38.81 222 ARG A O 1
ATOM 1755 N N . ILE A 1 223 ? -2.017 -10.138 9.138 1.00 45.50 223 ILE A N 1
ATOM 1756 C CA . ILE A 1 223 ? -3.096 -10.214 10.113 1.00 45.50 223 ILE A CA 1
ATOM 1757 C C . ILE A 1 223 ? -4.056 -11.255 9.541 1.00 45.50 223 ILE A C 1
ATOM 1759 O O . ILE A 1 223 ? -4.678 -11.018 8.506 1.00 45.50 223 ILE A O 1
ATOM 1763 N N . ASP A 1 224 ? -4.112 -12.426 10.167 1.00 39.22 224 ASP A N 1
ATOM 1764 C CA . ASP A 1 224 ? -5.155 -13.403 9.876 1.00 39.22 224 ASP A CA 1
ATOM 1765 C C . ASP A 1 224 ? -6.503 -12.789 10.291 1.00 39.22 224 ASP A C 1
ATOM 1767 O O . ASP A 1 224 ? -6.623 -12.271 11.404 1.00 39.22 224 ASP A O 1
ATOM 1771 N N . ILE A 1 225 ? -7.530 -12.850 9.431 1.00 38.56 225 ILE A N 1
ATOM 1772 C CA . ILE A 1 225 ? -8.860 -12.255 9.703 1.00 38.56 225 ILE A CA 1
ATOM 1773 C C . ILE A 1 225 ? -9.630 -12.985 10.824 1.00 38.56 225 ILE A C 1
ATOM 1775 O O . ILE A 1 225 ? -10.711 -12.582 11.246 1.00 38.56 225 ILE A O 1
ATOM 1779 N N . ASN A 1 226 ? -8.992 -13.968 11.456 1.00 42.72 226 ASN A N 1
ATOM 1780 C CA . ASN A 1 226 ? -9.399 -14.509 12.744 1.00 42.72 226 ASN A CA 1
ATOM 1781 C C . ASN A 1 226 ? -8.549 -13.918 13.881 1.00 42.72 226 ASN A C 1
ATOM 1783 O O . ASN A 1 226 ? -7.752 -14.614 14.507 1.00 42.72 226 ASN A O 1
ATOM 1787 N N . ALA A 1 227 ? -8.736 -12.627 14.159 1.00 36.81 227 ALA A N 1
ATOM 1788 C CA . ALA A 1 227 ? -8.263 -11.983 15.383 1.00 36.81 227 ALA A CA 1
ATOM 1789 C C . ALA A 1 227 ? -9.262 -10.878 15.790 1.00 36.81 227 ALA A C 1
ATOM 1791 O O . ALA A 1 227 ? -9.200 -9.760 15.301 1.00 36.81 227 ALA A O 1
ATOM 1792 N N . ASN A 1 228 ? -10.259 -11.146 16.635 1.00 31.86 228 ASN A N 1
ATOM 1793 C CA . ASN A 1 228 ? -10.033 -11.106 18.080 1.00 31.86 228 ASN A CA 1
ATOM 1794 C C . ASN A 1 228 ? -8.949 -12.074 18.559 1.00 31.86 228 ASN A C 1
ATOM 1796 O O . ASN A 1 228 ? -9.173 -13.259 18.780 1.00 31.86 228 ASN A O 1
ATOM 1800 N N . GLY A 1 229 ? -7.761 -11.500 18.711 1.00 34.03 229 GLY A N 1
ATOM 1801 C CA . GLY A 1 229 ? -6.663 -12.029 19.496 1.00 34.03 229 GLY A CA 1
ATOM 1802 C C . GLY A 1 229 ? -6.146 -10.919 20.418 1.00 34.03 229 GLY A C 1
ATOM 1803 O O . GLY A 1 229 ? -5.006 -10.501 20.278 1.00 34.03 229 GLY A O 1
ATOM 1804 N N . ASP A 1 230 ? -6.962 -10.338 21.301 1.00 37.09 230 ASP A N 1
ATOM 1805 C CA . ASP A 1 230 ? -6.794 -10.738 22.702 1.00 37.09 230 ASP A CA 1
ATOM 1806 C C . ASP A 1 230 ? -6.697 -12.256 22.820 1.00 37.09 230 ASP A C 1
ATOM 1808 O O . ASP A 1 230 ? -7.568 -12.978 22.345 1.00 37.09 230 ASP A O 1
ATOM 1812 N N . GLN A 1 231 ? -5.624 -12.759 23.432 1.00 40.75 231 GLN A N 1
ATOM 1813 C CA . GLN A 1 231 ? -5.530 -14.170 23.799 1.00 40.75 231 GLN A CA 1
ATOM 1814 C C . GLN A 1 231 ? -6.638 -14.517 24.806 1.00 40.75 231 GLN A C 1
ATOM 1816 O O . GLN A 1 231 ? -6.397 -14.634 26.004 1.00 40.75 231 GLN A O 1
ATOM 1821 N N . GLN A 1 232 ? -7.859 -14.727 24.330 1.00 41.91 232 GLN A N 1
ATOM 1822 C CA . GLN A 1 232 ? -8.853 -15.505 25.034 1.00 41.91 232 GLN A CA 1
ATOM 1823 C C . GLN A 1 232 ? -8.716 -16.928 24.523 1.00 41.91 232 GLN A C 1
ATOM 1825 O O . GLN A 1 232 ? -9.076 -17.263 23.395 1.00 41.91 232 GLN A O 1
ATOM 1830 N N . LYS A 1 233 ? -8.168 -17.791 25.383 1.00 43.31 233 LYS A N 1
ATOM 1831 C CA . LYS A 1 233 ? -8.425 -19.230 25.297 1.00 43.31 233 LYS A CA 1
ATOM 1832 C C . LYS A 1 233 ? -9.923 -19.391 25.026 1.00 43.31 233 LYS A C 1
ATOM 1834 O O . LYS A 1 233 ? -10.721 -18.760 25.719 1.00 43.31 233 LYS A O 1
ATOM 1839 N N . SER A 1 234 ? -10.292 -20.180 24.015 1.00 50.03 234 SER A N 1
ATOM 1840 C CA . SER A 1 234 ? -11.700 -20.415 23.674 1.00 50.03 234 SER A CA 1
ATOM 1841 C C . SER A 1 234 ? -12.487 -20.684 24.958 1.00 50.03 234 SER A C 1
ATOM 1843 O O . SER A 1 234 ? -12.005 -21.424 25.815 1.00 50.03 234 SER A O 1
ATOM 1845 N N . PHE A 1 235 ? -13.663 -20.075 25.123 1.00 58.19 235 PHE A N 1
ATOM 1846 C CA . PHE A 1 235 ? -14.486 -20.210 26.330 1.00 58.19 235 PHE A CA 1
ATOM 1847 C C . PHE A 1 235 ? -14.678 -21.677 26.756 1.00 58.19 235 PHE A C 1
ATOM 1849 O O . PHE A 1 235 ? -14.805 -21.948 27.943 1.00 58.19 235 PHE A O 1
ATOM 1856 N N . SER A 1 236 ? -14.632 -22.641 25.829 1.00 58.47 236 SER A N 1
ATOM 1857 C CA . SER A 1 236 ? -14.700 -24.081 26.119 1.00 58.47 236 SER A CA 1
ATOM 1858 C C . SER A 1 236 ? -13.389 -24.717 26.620 1.00 58.47 236 SER A C 1
ATOM 1860 O O . SER A 1 236 ? -13.419 -25.801 27.192 1.00 58.47 236 SER A O 1
ATOM 1862 N N . GLN A 1 237 ? -12.244 -24.060 26.424 1.00 65.88 237 GLN A N 1
ATOM 1863 C CA . GLN A 1 237 ? -10.890 -24.533 26.750 1.00 65.88 237 GLN A CA 1
ATOM 1864 C C . GLN A 1 237 ? -10.353 -23.982 28.085 1.00 65.88 237 GLN A C 1
ATOM 1866 O O . GLN A 1 237 ? -9.250 -24.339 28.503 1.00 65.88 237 GLN A O 1
ATOM 1871 N N . ILE A 1 238 ? -11.109 -23.106 28.756 1.00 72.12 238 ILE A N 1
ATOM 1872 C CA . ILE A 1 238 ? -10.789 -22.574 30.089 1.00 72.12 238 ILE A CA 1
ATOM 1873 C C . ILE A 1 238 ? -11.447 -23.454 31.160 1.00 72.12 238 ILE A C 1
ATOM 1875 O O . ILE A 1 238 ? -12.598 -23.863 31.009 1.00 72.12 238 ILE A O 1
ATOM 1879 N N . ALA A 1 239 ? -10.715 -23.736 32.244 1.00 79.31 239 ALA A N 1
ATOM 1880 C CA . ALA A 1 239 ? -11.231 -24.469 33.401 1.00 79.31 239 ALA A CA 1
ATOM 1881 C C . ALA A 1 239 ? -12.489 -23.791 33.966 1.00 79.31 239 ALA A C 1
ATOM 1883 O O . ALA A 1 239 ? -12.533 -22.566 34.079 1.00 79.31 239 ALA A O 1
ATOM 1884 N N . LYS A 1 240 ? -13.510 -24.587 34.298 1.00 87.31 240 LYS A N 1
ATOM 1885 C CA . LYS A 1 240 ? -14.812 -24.080 34.737 1.00 87.31 240 LYS A CA 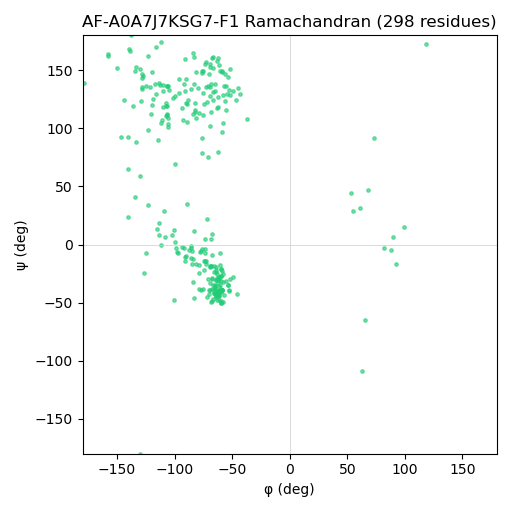1
ATOM 1886 C C . LYS A 1 240 ? -15.014 -24.268 36.230 1.00 87.31 240 LYS A C 1
ATOM 1888 O O . LYS A 1 240 ? -14.723 -25.344 36.747 1.00 87.31 240 LYS A O 1
ATOM 1893 N N . TYR A 1 241 ? -15.533 -23.235 36.882 1.00 86.06 241 TYR A N 1
ATOM 1894 C CA . TYR A 1 241 ? -15.802 -23.206 38.314 1.00 86.06 241 TYR A CA 1
ATOM 1895 C C . TYR A 1 241 ? -17.250 -22.766 38.569 1.00 86.06 241 TYR A C 1
ATOM 1897 O O . TYR A 1 241 ? -17.763 -21.935 37.811 1.00 86.06 241 TYR A O 1
ATOM 1905 N N . PRO A 1 242 ? -17.901 -23.284 39.625 1.00 87.31 242 PRO A N 1
ATOM 1906 C CA . PRO A 1 242 ? -19.233 -22.842 40.019 1.00 87.31 242 PRO A CA 1
ATOM 1907 C C . PRO A 1 242 ? -19.270 -21.344 40.326 1.00 87.31 242 PRO A C 1
ATOM 1909 O O . PRO A 1 242 ? -18.301 -20.773 40.842 1.00 87.31 242 PRO A O 1
ATOM 1912 N N . TYR A 1 243 ? -20.414 -20.708 40.078 1.00 86.06 243 TYR A N 1
ATOM 1913 C CA . TYR A 1 243 ? -20.605 -19.280 40.358 1.00 86.06 243 TYR A CA 1
ATOM 1914 C C . TYR A 1 243 ? -20.246 -18.889 41.799 1.00 86.06 243 TYR A C 1
ATOM 1916 O O . TYR A 1 243 ? -19.623 -17.851 42.020 1.00 86.06 243 TYR A O 1
ATOM 1924 N N . GLU A 1 244 ? -20.582 -19.734 42.775 1.00 85.56 244 GLU A N 1
ATOM 1925 C CA . GLU A 1 244 ? -20.342 -19.487 44.198 1.00 85.56 244 GLU A CA 1
ATOM 1926 C C . GLU A 1 244 ? -18.850 -19.408 44.559 1.00 85.56 244 GLU A C 1
ATOM 1928 O O . GLU A 1 244 ? -18.488 -18.785 45.558 1.00 85.56 244 GLU A O 1
ATOM 1933 N N . GLU A 1 245 ? -17.970 -20.015 43.759 1.00 85.38 245 GLU A N 1
ATOM 1934 C CA . GLU A 1 245 ? -16.519 -19.919 43.945 1.00 85.38 245 GLU A CA 1
ATOM 1935 C C . GLU A 1 245 ? -15.945 -18.650 43.310 1.00 85.38 245 GLU A C 1
ATOM 1937 O O . GLU A 1 245 ? -15.011 -18.063 43.851 1.00 85.38 245 GLU A O 1
ATOM 1942 N N . LEU A 1 246 ? -16.544 -18.183 42.212 1.00 85.19 246 LEU A N 1
ATOM 1943 C CA . LEU A 1 246 ? -16.074 -17.029 41.442 1.00 85.19 246 LEU A CA 1
ATOM 1944 C C . LEU A 1 246 ? -16.496 -15.676 42.036 1.00 85.19 246 LEU A C 1
ATOM 1946 O O . LEU A 1 246 ? -15.911 -14.649 41.695 1.00 85.19 246 LEU A O 1
ATOM 1950 N N . VAL A 1 247 ? -17.477 -15.647 42.940 1.00 86.69 247 VAL A N 1
ATOM 1951 C CA . VAL A 1 247 ? -17.904 -14.423 43.653 1.00 86.69 247 VAL A CA 1
ATOM 1952 C C . VAL A 1 247 ? -17.122 -14.143 44.939 1.00 86.69 247 VAL A C 1
ATOM 1954 O O . VAL A 1 247 ? -17.325 -13.107 45.571 1.00 86.69 247 VAL A O 1
ATOM 1957 N N . LYS A 1 248 ? -16.225 -15.047 45.349 1.00 86.00 248 LYS A N 1
ATOM 1958 C CA . LYS A 1 248 ? -15.408 -14.874 46.559 1.00 86.00 248 LYS A CA 1
ATOM 1959 C C . LYS A 1 248 ? -14.413 -13.707 46.425 1.00 86.00 248 LYS A C 1
ATOM 1961 O O . LYS A 1 248 ? -14.126 -13.270 45.304 1.00 86.00 248 LYS A O 1
ATOM 1966 N N . PRO A 1 249 ? -13.878 -13.172 47.540 1.00 83.56 249 PRO A N 1
ATOM 1967 C CA . PRO A 1 249 ? -12.784 -12.201 47.501 1.00 83.56 249 PRO A CA 1
ATOM 1968 C C . PRO A 1 249 ? -11.614 -12.702 46.645 1.00 83.56 249 PRO A C 1
ATOM 1970 O O . PRO A 1 249 ? -11.409 -13.908 46.517 1.00 83.56 249 PRO A O 1
ATOM 1973 N N . ALA A 1 250 ? -10.860 -11.785 46.032 1.00 80.00 250 ALA A N 1
ATOM 1974 C CA . ALA A 1 250 ? -9.807 -12.142 45.076 1.00 80.00 250 ALA A CA 1
ATOM 1975 C C . ALA A 1 250 ? -8.722 -13.045 45.694 1.00 80.00 250 ALA A C 1
ATOM 1977 O O . ALA A 1 250 ? -8.116 -13.848 44.992 1.00 80.00 250 ALA A O 1
ATOM 1978 N N . GLU A 1 251 ? -8.521 -12.942 47.008 1.00 80.69 251 GLU A N 1
ATOM 1979 C CA . GLU A 1 251 ? -7.580 -13.729 47.807 1.00 80.69 251 GLU A CA 1
ATOM 1980 C C . GLU A 1 251 ? -8.019 -15.190 48.017 1.00 80.69 251 GLU A C 1
ATOM 1982 O O . GLU A 1 251 ? -7.213 -16.015 48.441 1.00 80.69 251 GLU A O 1
ATOM 1987 N N . GLU A 1 252 ? -9.285 -15.512 47.735 1.00 82.75 252 GLU A N 1
ATOM 1988 C CA . GLU A 1 252 ? -9.898 -16.834 47.934 1.00 82.75 252 GLU A CA 1
ATOM 1989 C C . GLU A 1 252 ? -10.289 -17.526 46.613 1.00 82.75 252 GLU A C 1
ATOM 1991 O O . GLU A 1 252 ? -10.971 -18.557 46.628 1.00 82.75 252 GLU A O 1
ATOM 1996 N N . LEU A 1 253 ? -9.892 -16.965 45.466 1.00 83.00 253 LEU A N 1
ATOM 1997 C CA . LEU A 1 253 ? -10.146 -17.564 44.155 1.00 83.00 253 LEU A CA 1
ATOM 1998 C C . LEU A 1 253 ? -9.203 -18.754 43.885 1.00 83.00 253 LEU A C 1
ATOM 2000 O O . LEU A 1 253 ? -8.061 -18.743 44.345 1.00 83.00 253 LEU A O 1
ATOM 2004 N N . PRO A 1 254 ? -9.639 -19.768 43.111 1.00 83.12 254 PRO A N 1
ATOM 2005 C CA . PRO A 1 254 ? -8.773 -20.868 42.690 1.00 83.12 254 PRO A CA 1
ATOM 2006 C C . PRO A 1 254 ? -7.516 -20.398 41.936 1.00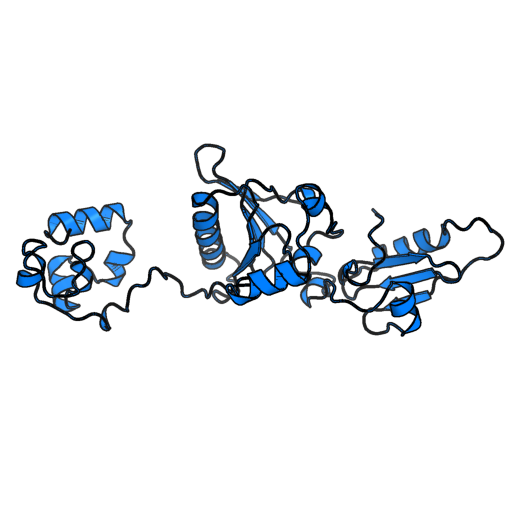 83.12 254 PRO A C 1
ATOM 2008 O O . PRO A 1 254 ? -7.559 -19.433 41.167 1.00 83.12 254 PRO A O 1
ATOM 2011 N N . ASP A 1 255 ? -6.404 -21.122 42.106 1.00 76.25 255 ASP A N 1
ATOM 2012 C CA . ASP A 1 255 ? -5.123 -20.804 41.465 1.00 76.25 255 ASP A CA 1
ATOM 2013 C C . ASP A 1 255 ? -5.261 -20.717 39.931 1.00 76.25 255 ASP A C 1
ATOM 2015 O O . ASP A 1 255 ? -5.683 -21.661 39.260 1.00 76.25 255 ASP A O 1
ATOM 2019 N N . GLY A 1 256 ? -4.879 -19.568 39.362 1.00 74.50 256 GLY A N 1
ATOM 2020 C CA . GLY A 1 256 ? -4.948 -19.306 37.918 1.00 74.50 256 GLY A CA 1
ATOM 2021 C C . GLY A 1 256 ? -6.266 -18.694 37.419 1.00 74.50 256 GLY A C 1
ATOM 2022 O O . GLY A 1 256 ? -6.438 -18.550 36.202 1.00 74.50 256 GLY A O 1
ATOM 2023 N N . VAL A 1 257 ? -7.184 -18.321 38.320 1.00 80.50 257 VAL A N 1
ATOM 2024 C CA . VAL A 1 257 ? -8.377 -17.527 37.988 1.00 80.50 257 VAL A CA 1
ATOM 2025 C C . VAL A 1 257 ? -8.029 -16.038 37.940 1.00 80.50 257 VAL A C 1
ATOM 2027 O O . VAL A 1 257 ? -7.571 -15.459 38.923 1.00 80.50 257 VAL A O 1
ATOM 2030 N N . ASP A 1 258 ? -8.271 -15.398 36.796 1.00 78.12 258 ASP A N 1
ATOM 2031 C CA . ASP A 1 258 ? -8.134 -13.950 36.645 1.00 78.12 258 ASP A CA 1
ATOM 2032 C C . ASP A 1 258 ? -9.323 -13.238 37.306 1.00 78.12 258 ASP A C 1
ATOM 2034 O O . ASP A 1 258 ? -10.462 -13.297 36.832 1.00 78.12 258 ASP A O 1
ATOM 2038 N N . ALA A 1 259 ? -9.042 -12.526 38.400 1.00 81.50 259 ALA A N 1
ATOM 2039 C CA . ALA A 1 259 ? -10.033 -11.778 39.164 1.00 81.50 259 ALA A CA 1
ATOM 2040 C C . ALA A 1 259 ? -10.750 -10.691 38.344 1.00 81.50 259 ALA A C 1
ATOM 2042 O O . ALA A 1 259 ? -11.850 -10.298 38.727 1.00 81.50 259 ALA A O 1
ATOM 2043 N N . THR A 1 260 ? -10.162 -10.234 37.233 1.00 76.69 260 THR A N 1
ATOM 2044 C CA . THR A 1 260 ? -10.733 -9.214 36.342 1.00 76.69 260 THR A CA 1
ATOM 2045 C C . THR A 1 260 ? -11.585 -9.798 35.216 1.00 76.69 260 THR A C 1
ATOM 2047 O O . THR A 1 260 ? -12.294 -9.046 34.545 1.00 76.69 260 THR A O 1
ATOM 2050 N N . GLN A 1 261 ? -11.560 -11.120 35.011 1.00 82.44 261 GLN A N 1
ATOM 2051 C CA . GLN A 1 261 ? -12.271 -11.830 33.937 1.00 82.44 261 GLN A CA 1
ATOM 2052 C C . GLN A 1 261 ? -12.998 -13.078 34.454 1.00 82.44 261 GLN A C 1
ATOM 2054 O O . GLN A 1 261 ? -12.994 -14.129 33.822 1.00 82.44 261 GLN A O 1
ATOM 2059 N N . ARG A 1 262 ? -13.637 -12.995 35.623 1.00 85.19 262 ARG A N 1
ATOM 2060 C CA . ARG A 1 262 ? -14.227 -14.167 36.298 1.00 85.19 262 ARG A CA 1
ATOM 2061 C C . ARG A 1 262 ? -15.328 -14.852 35.485 1.00 85.19 262 ARG A C 1
ATOM 2063 O O . ARG A 1 262 ? -15.525 -16.056 35.589 1.00 85.19 262 ARG A O 1
ATOM 2070 N N . GLU A 1 263 ? -16.026 -14.107 34.638 1.00 85.19 263 GLU A N 1
ATOM 2071 C CA . GLU A 1 263 ? -17.112 -14.593 33.791 1.00 85.19 263 GLU A CA 1
ATOM 2072 C C . GLU A 1 263 ? -16.673 -15.648 32.761 1.00 85.19 263 GLU A C 1
ATOM 2074 O O . GLU A 1 263 ? -17.485 -16.487 32.374 1.00 85.19 263 GLU A O 1
ATOM 2079 N N . VAL A 1 264 ? -15.396 -15.669 32.350 1.00 86.25 264 VAL A N 1
ATOM 2080 C CA . VAL A 1 264 ? -14.890 -16.652 31.369 1.00 86.25 264 VAL A CA 1
ATOM 2081 C C . VAL A 1 264 ? -14.733 -18.054 31.969 1.00 86.25 264 VAL A C 1
ATOM 2083 O O . VAL A 1 264 ? -14.612 -19.039 31.237 1.00 86.25 264 VAL A O 1
ATOM 2086 N N . TYR A 1 265 ? -14.776 -18.156 33.299 1.00 86.19 265 TYR A N 1
ATOM 2087 C CA . TYR A 1 265 ? -14.649 -19.396 34.062 1.00 86.19 265 TYR A CA 1
ATOM 2088 C C . TYR A 1 265 ? -16.005 -20.041 34.397 1.00 86.19 265 TYR A C 1
ATOM 2090 O O . TYR A 1 265 ? -16.033 -21.126 34.967 1.00 86.19 265 TYR A O 1
ATOM 2098 N N . LEU A 1 266 ? -17.132 -19.431 34.018 1.00 85.38 266 LEU A N 1
ATOM 2099 C CA . LEU A 1 266 ? -18.455 -20.050 34.160 1.00 85.38 266 LEU A CA 1
ATOM 2100 C C . LEU A 1 266 ? -18.689 -21.110 33.082 1.00 85.38 266 LEU A C 1
ATOM 2102 O O . LEU A 1 266 ? -18.223 -20.971 31.944 1.00 85.38 266 LEU A O 1
ATOM 2106 N N . THR A 1 267 ? -19.446 -22.159 33.411 1.00 86.12 267 THR A N 1
ATOM 2107 C CA . THR A 1 267 ? -19.994 -23.062 32.387 1.00 86.12 267 THR A CA 1
ATOM 2108 C C . THR A 1 267 ? -20.963 -22.304 31.470 1.00 86.12 267 THR A C 1
ATOM 2110 O O . THR A 1 267 ? -21.491 -21.261 31.850 1.00 86.12 267 THR A O 1
ATOM 2113 N N . ALA A 1 268 ? -21.210 -22.803 30.253 1.00 80.94 268 ALA A N 1
ATOM 2114 C CA . ALA A 1 268 ? -22.153 -22.163 29.325 1.00 80.94 268 ALA A CA 1
ATOM 2115 C C . ALA A 1 268 ? -23.558 -22.024 29.942 1.00 80.94 268 ALA A C 1
ATOM 2117 O O . ALA A 1 268 ? -24.163 -20.956 29.883 1.00 80.94 268 ALA A O 1
ATOM 2118 N N . GLU A 1 269 ? -24.024 -23.082 30.610 1.00 83.81 269 GLU A N 1
ATOM 2119 C CA . GLU A 1 269 ? -25.332 -23.132 31.269 1.00 83.81 269 GLU A CA 1
ATOM 2120 C C . GLU A 1 269 ? -25.440 -22.115 32.415 1.00 83.81 269 GLU A C 1
ATOM 2122 O O . GLU A 1 269 ? -26.439 -21.401 32.534 1.00 83.81 269 GLU A O 1
ATOM 2127 N N . GLU A 1 270 ? -24.406 -22.000 33.254 1.00 85.19 270 GLU A N 1
ATOM 2128 C CA . GLU A 1 270 ? -24.382 -21.005 34.329 1.00 85.19 270 GLU A CA 1
ATOM 2129 C C . GLU A 1 270 ? -24.250 -19.584 33.789 1.00 85.19 270 GLU A C 1
ATOM 2131 O O . GLU A 1 270 ? -24.916 -18.678 34.290 1.00 85.19 270 GLU A O 1
ATOM 2136 N N . PHE A 1 271 ? -23.437 -19.383 32.750 1.00 90.25 271 PHE A N 1
ATOM 2137 C CA . PHE A 1 271 ? -23.272 -18.084 32.112 1.00 90.25 271 PHE A CA 1
ATOM 2138 C C . PHE A 1 271 ? -24.609 -17.568 31.571 1.00 90.25 271 PHE A C 1
ATOM 2140 O O . PHE A 1 271 ? -25.022 -16.455 31.907 1.00 90.25 271 PHE A O 1
ATOM 2147 N N . GLU A 1 272 ? -25.330 -18.398 30.815 1.00 87.81 272 GLU A N 1
ATOM 2148 C CA . GLU A 1 272 ? -26.658 -18.064 30.299 1.00 87.81 272 GLU A CA 1
ATOM 2149 C C . GLU A 1 272 ? -27.658 -17.808 31.424 1.00 87.81 272 GLU A C 1
ATOM 2151 O O . GLU A 1 272 ? -28.424 -16.848 31.369 1.00 87.81 272 GLU A O 1
ATOM 2156 N N . LYS A 1 273 ? -27.616 -18.597 32.500 1.00 88.44 273 LYS A N 1
ATOM 2157 C CA . LYS A 1 273 ? -28.482 -18.391 33.666 1.00 88.44 273 LYS A CA 1
ATOM 2158 C C . LYS A 1 273 ? -28.199 -17.069 34.392 1.00 88.44 273 LYS A C 1
ATOM 2160 O O . LYS A 1 273 ? -29.128 -16.431 34.889 1.00 88.44 273 LYS A O 1
ATOM 2165 N N . ILE A 1 274 ? -26.937 -16.647 34.473 1.00 86.62 274 ILE A N 1
ATOM 2166 C CA . ILE A 1 274 ? -26.506 -15.457 35.226 1.00 86.62 274 ILE A CA 1
ATOM 2167 C C . ILE A 1 274 ? -26.690 -14.175 34.411 1.00 86.62 274 ILE A C 1
ATOM 2169 O O . ILE A 1 274 ? -27.200 -13.177 34.941 1.00 86.62 274 ILE A O 1
ATOM 2173 N N . PHE A 1 275 ? -26.269 -14.196 33.145 1.00 85.94 275 PHE A N 1
ATOM 2174 C CA . PHE A 1 275 ? -26.259 -13.041 32.246 1.00 85.94 275 PHE A CA 1
ATOM 2175 C C . PHE A 1 275 ? -27.474 -12.978 31.316 1.00 85.94 275 PHE A C 1
ATOM 2177 O O . PHE A 1 275 ? -27.652 -11.961 30.642 1.00 85.94 275 PHE A O 1
ATOM 2184 N N . LEU A 1 276 ? -28.322 -14.014 31.306 1.00 86.50 276 LEU A N 1
ATOM 2185 C CA . LEU A 1 276 ? -29.521 -14.131 30.462 1.00 86.50 276 LEU A CA 1
ATOM 2186 C C . LEU A 1 276 ? -29.219 -13.955 28.965 1.00 86.50 276 LEU A C 1
ATOM 2188 O O . LEU A 1 276 ? -30.047 -13.456 28.206 1.00 86.50 276 LEU A O 1
ATOM 2192 N N . CYS A 1 277 ? -28.005 -14.319 28.557 1.00 82.06 277 CYS A N 1
ATOM 2193 C CA . CYS A 1 277 ? -27.539 -14.339 27.177 1.00 82.06 277 CYS A CA 1
ATOM 2194 C C . CYS A 1 277 ? -26.349 -15.294 27.049 1.00 82.06 277 CYS A C 1
ATOM 2196 O O . CYS A 1 277 ? -25.721 -15.636 28.054 1.00 82.06 277 CYS A O 1
ATOM 2198 N N . THR A 1 278 ? -26.044 -15.712 25.822 1.00 84.00 278 THR A N 1
ATOM 2199 C CA . THR A 1 278 ? -24.881 -16.562 25.553 1.00 84.00 278 THR A CA 1
ATOM 2200 C C . THR A 1 278 ? -23.577 -15.796 25.806 1.00 84.00 278 THR A C 1
ATOM 2202 O O . THR A 1 278 ? -23.549 -14.559 25.813 1.00 84.00 278 THR A O 1
ATOM 2205 N N . TYR A 1 279 ? -22.473 -16.521 26.002 1.00 79.50 279 TYR A N 1
ATOM 2206 C CA . TYR A 1 279 ? -21.147 -15.903 26.122 1.00 79.50 279 TYR A CA 1
ATOM 2207 C C . TYR A 1 279 ? -20.785 -15.083 24.874 1.00 79.50 279 TYR A C 1
ATOM 2209 O O . TYR A 1 279 ? -20.273 -13.972 24.981 1.00 79.50 279 TYR A O 1
ATOM 2217 N N . GLU A 1 280 ? -21.130 -15.587 23.690 1.00 78.31 280 GLU A N 1
ATOM 2218 C CA . GLU A 1 280 ? -20.922 -14.898 22.415 1.00 78.31 280 GLU A CA 1
ATOM 2219 C C . GLU A 1 280 ? -21.726 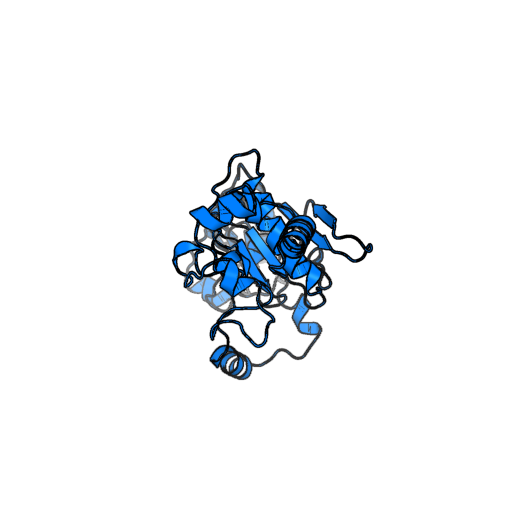-13.589 22.340 1.00 78.31 280 GLU A C 1
ATOM 2221 O O . GLU A 1 280 ? -21.171 -12.519 22.079 1.00 78.31 280 GLU A O 1
ATOM 2226 N N . ASP A 1 281 ? -23.012 -13.627 22.700 1.00 77.81 281 ASP A N 1
ATOM 2227 C CA . ASP A 1 281 ? -23.862 -12.432 22.763 1.00 77.81 281 ASP A CA 1
ATOM 2228 C C . ASP A 1 281 ? -23.386 -11.411 23.794 1.00 77.81 281 ASP A C 1
ATOM 2230 O O . ASP A 1 281 ? -23.690 -10.219 23.671 1.00 77.81 281 ASP A O 1
ATOM 2234 N N . PHE A 1 282 ? -22.729 -11.866 24.862 1.00 83.06 282 PHE A N 1
ATOM 2235 C CA . PHE A 1 282 ? -22.120 -11.010 25.870 1.00 83.06 282 PHE A CA 1
ATOM 2236 C C . PHE A 1 282 ? -20.866 -10.320 25.328 1.00 83.06 282 PHE A C 1
ATOM 2238 O O . PHE A 1 282 ? -20.748 -9.102 25.481 1.00 83.06 282 PHE A O 1
ATOM 2245 N N . MET A 1 283 ? -19.991 -11.058 24.640 1.00 75.62 283 MET A N 1
ATOM 2246 C CA . MET A 1 283 ? -18.777 -10.523 24.013 1.00 75.62 283 MET A CA 1
ATOM 2247 C C . MET A 1 283 ? -19.086 -9.515 22.901 1.00 75.62 283 MET A C 1
ATOM 2249 O O . MET A 1 283 ? -18.368 -8.530 22.747 1.00 75.62 283 MET A O 1
ATOM 2253 N N . ASN A 1 284 ? -20.216 -9.680 22.211 1.00 75.12 284 ASN A N 1
ATOM 2254 C CA . ASN A 1 284 ? -20.699 -8.731 21.204 1.00 75.12 284 ASN A CA 1
ATOM 2255 C C . ASN A 1 284 ? -21.280 -7.428 21.799 1.00 75.12 284 ASN A C 1
ATOM 2257 O O . ASN A 1 284 ? -21.662 -6.517 21.062 1.00 75.12 284 ASN A O 1
ATOM 2261 N N . LYS A 1 285 ? -21.379 -7.292 23.132 1.00 75.62 285 LYS A N 1
ATOM 2262 C CA . LYS A 1 285 ? -21.810 -6.035 23.777 1.00 75.62 285 LYS A CA 1
ATOM 2263 C C . LYS A 1 285 ? -20.633 -5.058 23.877 1.00 75.62 285 LYS A C 1
ATOM 2265 O O . LYS A 1 285 ? -19.516 -5.492 24.128 1.00 75.62 285 LYS A O 1
ATOM 2270 N N . PRO A 1 286 ? -20.861 -3.734 23.817 1.00 68.69 286 PRO A N 1
ATOM 2271 C CA . PRO A 1 286 ? -19.810 -2.751 24.087 1.00 68.69 286 PRO A CA 1
ATOM 2272 C C . PRO A 1 286 ? -19.128 -2.972 25.451 1.00 68.69 286 PRO A C 1
ATOM 2274 O O . PRO A 1 286 ? -19.809 -3.293 26.429 1.00 68.69 286 PRO A O 1
ATOM 2277 N N . GLN A 1 287 ? -17.812 -2.733 25.555 1.00 72.62 287 GLN A N 1
ATOM 2278 C CA . GLN A 1 287 ? -17.021 -3.008 26.772 1.00 72.62 287 GLN A CA 1
ATOM 2279 C C . GLN A 1 287 ? -17.600 -2.374 28.048 1.00 72.62 287 GLN A C 1
ATOM 2281 O O . GLN A 1 287 ? -17.646 -3.015 29.097 1.00 72.62 287 GLN A O 1
ATOM 2286 N N . TRP A 1 288 ? -18.111 -1.140 27.972 1.00 76.75 288 TRP A N 1
ATOM 2287 C CA . TRP A 1 288 ? -18.738 -0.474 29.122 1.00 76.75 288 TRP A CA 1
ATOM 2288 C C . TRP A 1 288 ? -19.961 -1.246 29.648 1.00 76.75 288 TRP A C 1
ATOM 2290 O O . TRP A 1 288 ? -20.201 -1.300 30.855 1.00 76.75 288 TRP A O 1
ATOM 2300 N N . LYS A 1 289 ? -20.715 -1.890 28.750 1.00 78.69 289 LYS A N 1
ATOM 2301 C CA . LYS A 1 289 ? -21.905 -2.682 29.072 1.00 78.69 289 LYS A CA 1
ATOM 2302 C C . LYS A 1 289 ? -21.516 -4.036 29.655 1.00 78.69 289 LYS A C 1
ATOM 2304 O O . LYS A 1 289 ? -22.137 -4.477 30.618 1.00 78.69 289 LYS A O 1
ATOM 2309 N N . GLN A 1 290 ? -20.459 -4.657 29.130 1.00 81.00 290 GLN A N 1
ATOM 2310 C CA . GLN A 1 290 ? -19.878 -5.869 29.713 1.00 81.00 290 GLN A CA 1
ATOM 2311 C C . GLN A 1 290 ? -19.406 -5.616 31.154 1.00 81.00 290 GLN A C 1
ATOM 2313 O O . GLN A 1 290 ? -19.797 -6.339 32.069 1.00 81.00 290 GLN A O 1
ATOM 2318 N N . GLN A 1 291 ? -18.652 -4.536 31.394 1.00 79.00 291 GLN A N 1
ATOM 2319 C CA . GLN A 1 291 ? -18.182 -4.160 32.734 1.00 79.00 291 GLN A CA 1
ATOM 2320 C C . GLN A 1 291 ? -19.333 -3.868 33.704 1.00 79.00 291 GLN A C 1
ATOM 2322 O O . GLN A 1 291 ? -19.282 -4.275 34.865 1.00 79.00 291 GLN A O 1
ATOM 2327 N N . GLN A 1 292 ? -20.388 -3.190 33.244 1.00 83.62 292 GLN A N 1
ATOM 2328 C CA . GLN A 1 292 ? -21.575 -2.926 34.058 1.00 83.62 292 GLN A CA 1
ATOM 2329 C C . GLN A 1 292 ? -22.278 -4.227 34.475 1.00 83.62 292 GLN A C 1
ATOM 2331 O O . GLN A 1 292 ? -22.639 -4.385 35.641 1.00 83.62 292 GLN A O 1
ATOM 2336 N N . LEU A 1 293 ? -22.440 -5.166 33.539 1.00 85.44 293 LEU A N 1
ATOM 2337 C CA . LEU A 1 293 ? -23.051 -6.470 33.796 1.00 85.44 293 LEU A CA 1
ATOM 2338 C C . LEU A 1 293 ? -22.203 -7.316 34.754 1.00 85.44 293 LEU A C 1
ATOM 2340 O O . LEU A 1 293 ? -22.752 -7.898 35.686 1.00 85.44 293 LEU A O 1
ATOM 2344 N N . LYS A 1 294 ? -20.874 -7.331 34.592 1.00 87.62 294 LYS A N 1
ATOM 2345 C CA . LYS A 1 294 ? -19.947 -8.036 35.498 1.00 87.62 294 LYS A CA 1
ATOM 2346 C C . LYS A 1 294 ? -20.021 -7.499 36.921 1.00 87.62 294 LYS A C 1
ATOM 2348 O O . LYS A 1 294 ? -20.208 -8.271 37.860 1.00 87.62 294 LYS A O 1
ATOM 2353 N N . LYS A 1 295 ? -19.980 -6.172 37.078 1.00 85.06 295 LYS A N 1
ATOM 2354 C CA . LYS A 1 295 ? -20.136 -5.507 38.382 1.00 85.06 295 LYS A CA 1
ATOM 2355 C C . LYS A 1 295 ? -21.482 -5.829 39.029 1.00 85.06 295 LYS A C 1
ATOM 2357 O O . LYS A 1 295 ? -21.531 -6.111 40.221 1.00 85.06 295 LYS A O 1
ATOM 2362 N N . ALA A 1 296 ? -22.564 -5.863 38.248 1.00 89.00 296 ALA A N 1
ATOM 2363 C CA . ALA A 1 296 ? -23.893 -6.219 38.747 1.00 89.00 296 ALA A CA 1
ATOM 2364 C C . ALA A 1 296 ? -23.995 -7.671 39.256 1.00 89.00 296 ALA A C 1
ATOM 2366 O O . ALA A 1 296 ? -24.892 -7.975 40.041 1.00 89.00 296 ALA A O 1
ATOM 2367 N N . LYS A 1 297 ? -23.097 -8.564 38.817 1.00 87.94 297 LYS A N 1
ATOM 2368 C CA . LYS A 1 297 ? -23.059 -9.988 39.192 1.00 87.94 297 LYS A CA 1
ATOM 2369 C C . LYS A 1 297 ? -21.899 -10.355 40.121 1.00 87.94 297 LYS A C 1
ATOM 2371 O O . LYS A 1 297 ? -21.741 -11.536 40.412 1.00 87.94 297 LYS A O 1
ATOM 2376 N N . GLN A 1 298 ? -21.142 -9.363 40.602 1.00 84.12 298 GLN A N 1
ATOM 2377 C CA . GLN A 1 298 ? -19.961 -9.536 41.465 1.00 84.12 298 GLN A CA 1
ATOM 2378 C C . GLN A 1 298 ? -18.836 -10.361 40.812 1.00 84.12 298 GLN A C 1
ATOM 2380 O O . GLN A 1 298 ? -18.088 -11.063 41.481 1.00 84.12 298 GLN A O 1
ATOM 2385 N N . LEU A 1 299 ? -18.723 -10.263 39.484 1.00 80.31 299 LEU A N 1
ATOM 2386 C CA . LEU A 1 299 ? -17.706 -10.935 38.667 1.00 80.31 299 LEU A CA 1
ATOM 2387 C C . LEU A 1 299 ? -16.675 -9.928 38.110 1.00 80.31 299 LEU A C 1
ATOM 2389 O O . LEU A 1 299 ? -16.157 -10.114 37.009 1.00 80.31 299 LEU A O 1
ATOM 2393 N N . PHE A 1 300 ? -16.437 -8.829 38.836 1.00 69.19 300 PHE A N 1
ATOM 2394 C CA . PHE A 1 300 ? -15.481 -7.763 38.513 1.00 69.19 300 PHE A CA 1
ATOM 2395 C C . PHE A 1 300 ? -14.641 -7.413 39.739 1.00 69.19 300 PHE A C 1
ATOM 2397 O O . PHE A 1 300 ? -15.244 -7.338 40.834 1.00 69.19 300 PHE A O 1
#

Sequence (300 aa):
MSSQVPCRAASLNSNDVFVLFTKSKVYIWCGKGSTGDEREMAKLVAQHSPSHDDSVLRDPQMIFEGQEKADFWTAIGGQEAYASEKRLQLEESEHPTRLFQCSNASGNFVVEEIPNFNQLDLCSDDVMLLDAWDQIFIWIGSGANKTEKENAEKVAIEYIQTDPAGRDLDTPIIRIKQGFEPPNFTGYFGIWDRELYQVAGKGKTYEELKAEIGEANMGISRIDINANGDQQKSFSQIAKYPYEELVKPAEELPDGVDATQREVYLTAEEFEKIFLCTYEDFMNKPQWKQQQLKKAKQLF

Radius of gyration: 27.1 Å; Cα contacts (8 Å, |Δi|>4): 440; chains: 1; bounding box: 56×41×83 Å

pLDDT: mean 79.07, std 15.99, range [31.86, 97.0]

Foldseek 3Di:
DDDDAQLAQQQDFLLAWDWDDDPQAIEIEHRLLHDPVRSVVNQVVLQVRPDPDPPDRHDYHYHYPPRDDPVSQVSSPHHDDAQRDPLSNHNDDPDAKWKWWFDCPVVRTDIGTDPPAAPVVPDLLTWMWIDPLLAIEIEHHPNHDPVRSVVVVVCVLVCQVPPPVNGDSQRWYKYAYPLLDDNNRNSSRPGDDSCPPVVVDPDDDPVVVVVVVVVDPPDIDTDGSPDVPPPDDPLVRDAADDLVQQLDPPVRHPPPQDLQQSLSRHDQVVSCVQQVDGPVVLVPDPPVVNVVSCVVSSSD

Mean predicted aligned error: 16.19 Å

Organism: Bugula neritina (NCBI:txid10212)

Solvent-accessible surface area (backbone atoms only — not comparable to full-atom values): 17902 Å² total; per-residue (Å²): 139,88,81,90,71,73,82,40,38,55,66,45,34,20,45,40,61,48,75,47,82,54,100,84,52,33,36,36,42,36,20,68,14,35,51,74,67,50,52,53,52,45,52,57,55,55,72,65,56,91,61,98,55,88,86,64,84,62,76,65,43,78,33,48,68,93,64,73,50,73,69,54,35,57,72,32,71,36,85,56,77,39,15,61,47,73,72,40,39,47,79,73,63,101,64,74,75,46,39,30,44,28,40,45,90,86,79,51,81,47,77,46,78,46,79,92,62,42,64,85,70,63,51,45,60,25,30,34,39,38,39,58,77,76,32,34,38,40,39,37,23,85,60,35,51,72,67,37,53,58,47,46,54,51,47,55,53,48,53,44,76,66,38,88,85,66,58,66,70,78,48,42,34,35,50,35,47,67,90,62,71,51,42,82,57,45,48,77,33,64,75,69,69,83,58,75,67,47,78,82,48,88,74,75,50,76,65,58,49,52,60,57,50,73,82,49,95,74,80,69,47,73,49,62,79,85,57,91,68,70,90,65,69,54,64,88,74,43,74,66,50,59,70,81,54,55,54,46,60,78,92,67,46,63,93,90,64,53,60,80,54,35,67,55,26,36,46,72,70,56,37,28,70,74,69,73,40,51,72,67,66,47,69,74,40,60,69,73,57,42,53,50,54,27,52,75,68,48,30,84